Protein AF-A0A8I1GC10-F1 (afdb_monomer)

Foldseek 3Di:
DPQDDADPDADPADDDDPVLVVVLVVLLVVDDPVGSVVSLVVQQCSSCVVVLNAGGLRSLVNSCVVSVHDSVVSVCVLRVDPSHHNDQFANWEKEWAPDDLQVVVPSVLVVVLCCVVANDAPDGRPVSHGHYHYDHDPPLSLQHGWIDIVHAIEGVDDSVLVNVVVVCSVVVHDDDGAYPVPEDHNADPVYHPPPPDDPPVPPPPVCVVVVVVVVVVVVVVVVVPVPDDDDDPDPPPPPVVVVLVVQAPDAADDDDFDPLCQQPPQDPVNQVSCVSNRNRALVVLLPQDPVNLVVCCVVPVVCPPPSVSSNVSSVVVVQVPDPDDDDDDPPDDDDDDDDDD

Secondary structure (DSSP, 8-state):
-------SS--S-----HHHHHHHHHHHHTSPTT-GGGGHHHHHHHHHHHTTT---HHHHHHHHHHTT--HHHHHHHHHH-TTS-SS---SEEEEEE-SHHHHHTTHHHHHHHHHHHT-STTPBPTTSSEEEEEES--S-GGG-S-EEETTEEEES--HHHHHHHHHHHHTT-----EETT---TTSPTTS-SS--S---S-S---HHHHHHHHHHHHHHHHHHHSS---PPP---TTSHHHHHHTT--SPPPSSPPP-GGGSTT--HHHHHHHHHTT--SHHHHTT--HHHHHHHHHH-GGGTTTHHHHHHHHHHHHHHSSSS-PPPPTT----------

InterPro domains:
  IPR002023 NADH-quinone oxidoreductase subunit E-like [TIGR01958] (24-169)
  IPR036249 Thioredoxin-like superfamily [SSF52833] (16-187)
  IPR041921 NADH-quinone oxidoreductase subunit E, N-terminal [G3DSA:1.10.10.1590] (14-88)
  IPR042128 NuoE domain [cd03064] (91-169)

Sequence (341 aa):
MSVRRLDPNQPSDFEFTPENLAWAKEQIKKYPEGRHQAAVLPLLWRAQEQNDRWLPEPAIRYVGDLLGMPYIRVYEVATFYSMFNLSPVGRYHVQVCGTTPCMLRGAEDIKKVCKREIGDEREVTPEGVFSWVEVECLGACVNAPMVQINDDYYEDLTPENFEAVLSGLRRGREVKPGSQIGRQFSAPEGGPTTLLFEDDGKQEPQTERAAEEAQTLAEVQGAVEAASPVQPPEAKSGDVEKVAEESARFERPEGEPDDLTKLVDLDPDAQHALNAIGITRYGQVGRLTAEDVEWIETRYPRFKGKTAEWLAAAKALNETNTPGGVAPDAAGRETEPKDKD

Structure (mmCIF, N/CA/C/O backbone):
data_AF-A0A8I1GC10-F1
#
_entry.id   AF-A0A8I1GC10-F1
#
loop_
_atom_site.group_PDB
_atom_site.id
_atom_site.type_symbol
_atom_site.label_atom_id
_atom_site.label_alt_id
_atom_site.label_comp_id
_atom_site.label_asym_id
_atom_site.label_entity_id
_atom_site.label_seq_id
_atom_site.pdbx_PDB_ins_code
_atom_site.Cartn_x
_atom_site.Cartn_y
_atom_site.Cartn_z
_atom_site.occupancy
_atom_site.B_iso_or_equiv
_atom_site.auth_seq_id
_atom_site.auth_comp_id
_atom_site.auth_asym_id
_atom_site.auth_atom_id
_atom_site.pdbx_PDB_model_num
ATOM 1 N N . MET A 1 1 ? 7.350 17.085 6.418 1.00 49.56 1 MET A N 1
ATOM 2 C CA . MET A 1 1 ? 6.233 16.124 6.334 1.00 49.56 1 MET A CA 1
ATOM 3 C C . MET A 1 1 ? 5.049 16.832 5.709 1.00 49.56 1 MET A C 1
ATOM 5 O O . MET A 1 1 ? 4.643 17.865 6.231 1.00 49.56 1 MET A O 1
ATOM 9 N N . SER A 1 2 ? 4.572 16.362 4.557 1.00 57.59 2 SER A N 1
ATOM 10 C CA . SER A 1 2 ? 3.345 16.889 3.954 1.00 57.59 2 SER A CA 1
ATOM 11 C C . SER A 1 2 ? 2.171 16.626 4.898 1.00 57.59 2 SER A C 1
ATOM 13 O O . SER A 1 2 ? 2.103 15.584 5.547 1.00 57.59 2 SER A O 1
ATOM 15 N N . VAL A 1 3 ? 1.275 17.603 5.030 1.00 75.44 3 VAL A N 1
ATOM 16 C CA . VAL A 1 3 ? 0.089 17.477 5.882 1.00 75.44 3 VAL A CA 1
ATOM 17 C C . VAL A 1 3 ? -0.834 16.439 5.242 1.00 75.44 3 VAL A C 1
ATOM 19 O O . VAL A 1 3 ? -1.448 16.727 4.217 1.00 75.44 3 VAL A O 1
ATOM 22 N N . ARG A 1 4 ? -0.909 15.233 5.816 1.00 87.75 4 ARG A N 1
ATOM 23 C CA . ARG A 1 4 ? -1.839 14.184 5.372 1.00 87.75 4 ARG A CA 1
ATOM 24 C C . ARG A 1 4 ? -3.237 14.528 5.876 1.00 87.75 4 ARG A C 1
ATOM 26 O O . ARG A 1 4 ? -3.413 14.809 7.059 1.00 87.75 4 ARG A O 1
ATOM 33 N N . ARG A 1 5 ? -4.211 14.568 4.970 1.00 90.62 5 ARG A N 1
ATOM 34 C CA . ARG A 1 5 ? -5.603 14.933 5.258 1.00 90.62 5 ARG A CA 1
ATOM 35 C C . ARG A 1 5 ? -6.518 13.812 4.795 1.00 90.62 5 ARG A C 1
ATOM 37 O O . ARG A 1 5 ? -6.165 13.094 3.867 1.00 90.62 5 ARG A O 1
ATOM 44 N N . LEU A 1 6 ? -7.661 13.697 5.459 1.00 94.19 6 LEU A N 1
ATOM 45 C CA . LEU A 1 6 ? -8.755 12.850 5.003 1.00 94.19 6 LEU A CA 1
ATOM 46 C C . LEU A 1 6 ? -9.339 13.410 3.709 1.00 94.19 6 LEU A C 1
ATOM 48 O O . LEU A 1 6 ? -9.380 14.633 3.528 1.00 94.19 6 LEU A O 1
ATOM 52 N N . ASP A 1 7 ? -9.811 12.515 2.850 1.00 94.88 7 ASP A N 1
ATOM 53 C CA . ASP A 1 7 ? -10.551 12.894 1.656 1.00 94.88 7 ASP A CA 1
ATOM 54 C C . ASP A 1 7 ? -11.776 13.748 2.018 1.00 94.88 7 ASP A C 1
ATOM 56 O O . ASP A 1 7 ? -12.463 13.445 2.999 1.00 94.88 7 ASP A O 1
ATOM 60 N N . PRO A 1 8 ? -12.092 14.815 1.271 1.00 94.94 8 PRO A N 1
ATOM 61 C CA . PRO A 1 8 ? -13.334 15.548 1.489 1.00 94.94 8 PRO A CA 1
ATOM 62 C C . PRO A 1 8 ? -14.585 14.709 1.176 1.00 94.94 8 PRO A C 1
ATOM 64 O O . PRO A 1 8 ? -15.643 14.984 1.742 1.00 94.94 8 PRO A O 1
ATOM 67 N N . ASN A 1 9 ? -14.483 13.700 0.304 1.00 95.44 9 ASN A N 1
ATOM 68 C CA . ASN A 1 9 ? -15.596 12.849 -0.103 1.00 95.44 9 ASN A CA 1
ATOM 69 C C . ASN A 1 9 ? -15.574 11.548 0.708 1.00 95.44 9 ASN A C 1
ATOM 71 O O . ASN A 1 9 ? -14.963 10.554 0.322 1.00 95.44 9 ASN A O 1
ATOM 75 N N . GLN A 1 10 ? -16.236 11.570 1.861 1.00 96.69 10 GLN A N 1
ATOM 76 C CA . GLN A 1 10 ? -16.342 10.415 2.751 1.00 96.69 10 GLN A CA 1
ATOM 77 C C . GLN A 1 10 ? -17.627 9.617 2.474 1.00 96.69 10 GLN A C 1
ATOM 79 O O . GLN A 1 10 ? -18.651 10.222 2.137 1.00 96.69 10 GLN A O 1
ATOM 84 N N . PRO A 1 11 ? -17.614 8.280 2.637 1.00 96.00 11 PRO A N 1
ATOM 85 C CA . PRO A 1 11 ? -18.847 7.501 2.710 1.00 96.00 11 PRO A CA 1
ATOM 86 C C . PRO A 1 11 ? -19.681 7.917 3.934 1.00 96.00 11 PRO A C 1
ATOM 88 O O . PRO A 1 11 ? -19.172 8.540 4.866 1.00 96.00 11 PRO A O 1
ATOM 91 N N . SER A 1 12 ? -20.974 7.581 3.937 1.00 95.69 12 SER A N 1
ATOM 92 C CA . SER A 1 12 ? -21.879 7.885 5.056 1.00 95.69 12 SER A CA 1
ATOM 93 C C . SER A 1 12 ? -21.537 7.119 6.330 1.00 95.69 12 SER A C 1
ATOM 95 O O . SER A 1 12 ? -21.695 7.641 7.433 1.00 95.69 12 SER A O 1
ATOM 97 N N . ASP A 1 13 ? -21.112 5.873 6.169 1.00 96.31 13 ASP A N 1
ATOM 98 C CA . ASP A 1 13 ? -20.948 4.889 7.224 1.00 96.31 13 ASP A CA 1
ATOM 99 C C . ASP A 1 13 ? -19.889 3.852 6.840 1.00 96.31 13 ASP A C 1
ATOM 101 O O . ASP A 1 13 ? -19.411 3.782 5.706 1.00 96.31 13 ASP A O 1
ATOM 105 N N . PHE A 1 14 ? -19.481 3.074 7.837 1.00 97.81 14 PHE A N 1
ATOM 106 C CA . PHE A 1 14 ? -18.621 1.917 7.670 1.00 97.81 14 PHE A CA 1
ATOM 107 C C . PHE A 1 14 ? -18.923 0.929 8.789 1.00 97.81 14 PHE A C 1
ATOM 109 O O . PHE A 1 14 ? -18.959 1.307 9.960 1.00 97.81 14 PHE A O 1
ATOM 116 N N . GLU A 1 15 ? -19.048 -0.342 8.430 1.00 97.56 15 GLU A N 1
ATOM 117 C CA . GLU A 1 15 ? -19.066 -1.451 9.374 1.00 97.56 15 GLU A CA 1
ATOM 118 C C . GLU A 1 15 ? -18.221 -2.597 8.824 1.00 97.56 15 GLU A C 1
ATOM 120 O O . GLU A 1 15 ? -18.161 -2.818 7.611 1.00 97.56 15 GLU A O 1
ATOM 125 N N . PHE A 1 16 ? -17.568 -3.356 9.705 1.00 98.50 16 PHE A N 1
ATOM 126 C CA . PHE A 1 16 ? -16.927 -4.592 9.271 1.00 98.50 16 PHE A CA 1
ATOM 127 C C . PHE A 1 16 ? -17.966 -5.594 8.766 1.00 98.50 16 PHE A C 1
ATOM 129 O O . PHE A 1 16 ? -19.029 -5.759 9.367 1.00 98.50 16 PHE A O 1
ATOM 136 N N . THR A 1 17 ? -17.614 -6.339 7.717 1.00 98.38 17 THR A N 1
ATOM 137 C CA . THR A 1 17 ? -18.359 -7.549 7.356 1.00 98.38 17 THR A CA 1
ATOM 138 C C . THR A 1 17 ? -18.373 -8.527 8.541 1.00 98.38 17 THR A C 1
ATOM 140 O O . THR A 1 17 ? -17.469 -8.486 9.384 1.00 98.38 17 THR A O 1
ATOM 143 N N . PRO A 1 18 ? -19.353 -9.446 8.631 1.00 98.31 18 PRO A N 1
ATOM 144 C CA . PRO A 1 18 ? -19.414 -10.409 9.732 1.00 98.31 18 PRO A CA 1
ATOM 145 C C . PRO A 1 18 ? -18.115 -11.212 9.915 1.00 98.31 18 PRO A C 1
ATOM 147 O O . PRO A 1 18 ? -17.679 -11.435 11.045 1.00 98.31 18 PRO A O 1
ATOM 150 N N . GLU A 1 19 ? -17.468 -11.580 8.807 1.00 98.25 19 GLU A N 1
ATOM 151 C CA . GLU A 1 19 ? -16.169 -12.255 8.792 1.00 98.25 19 GLU A CA 1
ATOM 152 C C . GLU A 1 19 ? -15.055 -11.370 9.370 1.00 98.25 19 GLU A C 1
ATOM 154 O O . GLU A 1 19 ? -14.350 -11.781 10.294 1.00 98.25 19 GLU A O 1
ATOM 159 N N . ASN A 1 20 ? -14.939 -10.123 8.901 1.00 98.25 20 ASN A N 1
ATOM 160 C CA . ASN A 1 20 ? -13.919 -9.195 9.388 1.00 98.25 20 ASN A CA 1
ATOM 161 C C . ASN A 1 20 ? -14.140 -8.799 10.849 1.00 98.25 20 ASN A C 1
ATOM 163 O O . ASN A 1 20 ? -13.173 -8.613 11.587 1.00 98.25 20 ASN A O 1
ATOM 167 N N . LEU A 1 21 ? -15.392 -8.726 11.305 1.00 98.31 21 LEU A N 1
ATOM 168 C CA . LEU A 1 21 ? -15.717 -8.479 12.705 1.00 98.31 21 LEU A CA 1
ATOM 169 C C . LEU A 1 21 ? -15.319 -9.668 13.589 1.00 98.31 21 LEU A C 1
ATOM 171 O O . LEU A 1 21 ? -14.780 -9.468 14.681 1.00 98.31 21 LEU A O 1
ATOM 175 N N . ALA A 1 22 ? -15.568 -10.900 13.137 1.00 98.31 22 ALA A N 1
ATOM 176 C CA . ALA A 1 22 ? -15.111 -12.098 13.835 1.00 98.31 22 ALA A CA 1
ATOM 177 C C . ALA A 1 22 ? -13.577 -12.132 13.910 1.00 98.31 22 ALA A C 1
ATOM 179 O O . ALA A 1 22 ? -13.016 -12.283 14.998 1.00 98.31 22 ALA A O 1
ATOM 180 N N . TRP A 1 23 ? -12.897 -11.873 12.790 1.00 98.38 23 TRP A N 1
ATOM 181 C CA . TRP A 1 23 ? -11.441 -11.757 12.740 1.00 98.38 23 TRP A CA 1
ATOM 182 C C . TRP A 1 23 ? -10.910 -10.663 13.677 1.00 98.38 23 TRP A C 1
ATOM 184 O O . TRP A 1 23 ? -9.946 -10.897 14.408 1.00 98.38 23 TRP A O 1
ATOM 194 N N . ALA A 1 24 ? -11.549 -9.489 13.711 1.00 97.94 24 ALA A N 1
ATOM 195 C CA . ALA A 1 24 ? -11.152 -8.374 14.568 1.00 97.94 24 ALA A CA 1
ATOM 196 C C . ALA A 1 24 ? -11.255 -8.741 16.055 1.00 97.94 24 ALA A C 1
ATOM 198 O O . ALA A 1 24 ? -10.341 -8.445 16.825 1.00 97.94 24 ALA A O 1
ATOM 199 N N . LYS A 1 25 ? -12.320 -9.449 16.457 1.00 97.44 25 LYS A N 1
ATOM 200 C CA . LYS A 1 25 ? -12.469 -9.968 17.827 1.00 97.44 25 LYS A CA 1
ATOM 201 C C . LYS A 1 25 ? -11.346 -10.939 18.190 1.00 97.44 25 LYS A C 1
ATOM 203 O O . LYS A 1 25 ? -10.820 -10.852 19.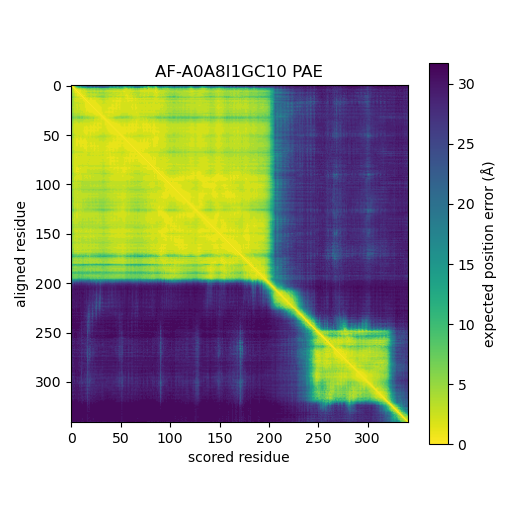297 1.00 97.44 25 LYS A O 1
ATOM 208 N N . GLU A 1 26 ? -10.933 -11.809 17.270 1.00 97.75 26 GLU A N 1
ATOM 209 C CA . GLU A 1 26 ? -9.781 -12.694 17.491 1.00 97.75 26 GLU A CA 1
ATOM 210 C C . GLU A 1 26 ? -8.456 -11.924 17.580 1.00 97.75 26 GLU A C 1
ATOM 212 O O . GLU A 1 26 ? -7.625 -12.233 18.432 1.00 97.75 26 GLU A O 1
ATOM 217 N N . GLN A 1 27 ? -8.254 -10.873 16.775 1.00 97.56 27 GLN A N 1
ATOM 218 C CA . GLN A 1 27 ? -7.055 -10.036 16.905 1.00 97.56 27 GLN A CA 1
ATOM 219 C C . GLN A 1 27 ? -6.997 -9.315 18.252 1.00 97.56 27 GLN A C 1
ATOM 221 O O . GLN A 1 27 ? -5.928 -9.232 18.849 1.00 97.56 27 GLN A O 1
ATOM 226 N N . ILE A 1 28 ? -8.134 -8.832 18.757 1.00 97.06 28 ILE A N 1
ATOM 227 C CA . ILE A 1 28 ? -8.210 -8.163 20.060 1.00 97.06 28 ILE A CA 1
ATOM 228 C C . ILE A 1 28 ? -7.777 -9.104 21.194 1.00 97.06 28 ILE A C 1
ATOM 230 O O . ILE A 1 28 ? -7.050 -8.676 22.090 1.00 97.06 28 ILE A O 1
ATOM 234 N N . LYS A 1 29 ? -8.151 -10.389 21.131 1.00 97.00 29 LYS A N 1
ATOM 235 C CA . LYS A 1 29 ? -7.787 -11.399 22.143 1.00 97.00 29 LYS A CA 1
ATOM 236 C C . LYS A 1 29 ? -6.285 -11.674 22.244 1.00 97.00 29 LYS A C 1
ATOM 238 O O . LYS A 1 29 ? -5.842 -12.186 23.266 1.00 97.00 29 LYS A O 1
ATOM 243 N N . LYS A 1 30 ? -5.493 -11.330 21.221 1.00 96.94 30 LYS A N 1
ATOM 244 C CA . LYS A 1 30 ? -4.025 -11.465 21.267 1.00 96.94 30 LYS A CA 1
ATOM 245 C C . LYS A 1 30 ? -3.375 -10.520 22.278 1.00 96.94 30 LYS A C 1
ATOM 247 O O . LYS A 1 30 ? -2.216 -10.715 22.636 1.00 96.94 30 LYS A O 1
ATOM 252 N N . TYR A 1 31 ? -4.095 -9.489 22.714 1.00 96.56 31 TYR A N 1
ATOM 253 C CA . TYR A 1 31 ? -3.593 -8.500 23.654 1.00 96.56 31 TYR A CA 1
ATOM 254 C C . TYR A 1 31 ? -4.145 -8.759 25.061 1.00 96.56 31 TYR A C 1
ATOM 256 O O . TYR A 1 31 ? -5.306 -9.146 25.198 1.00 96.56 31 TYR A O 1
ATOM 264 N N . PRO A 1 32 ? -3.348 -8.512 26.118 1.00 96.00 32 PRO A N 1
ATOM 265 C CA . PRO A 1 32 ? -3.809 -8.664 27.493 1.00 96.00 32 PRO A CA 1
ATOM 266 C C . PRO A 1 32 ? -5.055 -7.829 27.800 1.00 96.00 32 PRO A C 1
ATOM 268 O O . PRO A 1 32 ? -5.311 -6.791 27.178 1.00 96.00 32 PRO A O 1
ATOM 271 N N . GLU A 1 33 ? -5.791 -8.239 28.829 1.00 93.38 33 GLU A N 1
ATOM 272 C CA . GLU A 1 33 ? -6.935 -7.483 29.330 1.00 93.38 33 GLU A CA 1
ATOM 273 C C . GLU A 1 33 ? -6.543 -6.025 29.647 1.00 93.38 33 GLU A C 1
ATOM 275 O O . GLU A 1 33 ? -5.459 -5.733 30.156 1.00 93.38 33 GLU A O 1
ATOM 280 N N . GLY A 1 34 ? -7.400 -5.077 29.258 1.00 93.88 34 GLY A N 1
ATOM 281 C CA . GLY A 1 34 ? -7.120 -3.640 29.369 1.00 93.88 34 GLY A CA 1
ATOM 282 C C . GLY A 1 34 ? -6.091 -3.082 28.368 1.00 93.88 34 GLY A C 1
ATOM 283 O O . GLY A 1 34 ? -5.861 -1.875 28.356 1.00 93.88 34 GLY A O 1
ATOM 284 N N . ARG A 1 35 ? -5.490 -3.911 27.499 1.00 96.19 35 ARG A N 1
ATOM 285 C CA . ARG A 1 35 ? -4.527 -3.499 26.452 1.00 96.19 35 ARG A CA 1
ATOM 286 C C . ARG A 1 35 ? -5.034 -3.716 25.021 1.00 96.19 35 ARG A C 1
ATOM 288 O O . ARG A 1 35 ? -4.260 -3.585 24.078 1.00 96.19 35 ARG A O 1
ATOM 295 N N . HIS A 1 36 ? -6.331 -3.966 24.847 1.00 94.56 36 HIS A N 1
ATOM 296 C CA . HIS A 1 36 ? -6.974 -4.189 23.543 1.00 94.56 36 HIS A CA 1
ATOM 297 C C . HIS A 1 36 ? -6.751 -3.052 22.531 1.00 94.56 36 HIS A C 1
ATOM 299 O O . HIS A 1 36 ? -6.723 -3.306 21.333 1.00 94.56 36 HIS A O 1
ATOM 305 N N . GLN A 1 37 ? -6.507 -1.818 22.989 1.00 95.25 37 GLN A N 1
ATOM 306 C CA . GLN A 1 37 ? -6.167 -0.669 22.135 1.00 95.25 37 GLN A CA 1
ATOM 307 C C . GLN A 1 37 ? -4.940 -0.913 21.236 1.00 95.25 37 GLN A C 1
ATOM 309 O O . GLN A 1 37 ? -4.815 -0.299 20.181 1.00 95.25 37 GLN A O 1
ATOM 314 N N . ALA A 1 38 ? -4.043 -1.833 21.610 1.00 96.44 38 ALA A N 1
ATOM 315 C CA . ALA A 1 38 ? -2.902 -2.222 20.781 1.00 96.44 38 ALA A CA 1
ATOM 316 C C . ALA A 1 38 ? -3.311 -2.906 19.459 1.00 96.44 38 ALA A C 1
ATOM 318 O O . ALA A 1 38 ? -2.525 -2.921 18.513 1.00 96.44 38 ALA A O 1
ATOM 319 N N . ALA A 1 39 ? -4.553 -3.393 19.356 1.00 97.62 39 ALA A N 1
ATOM 320 C CA . ALA A 1 39 ? -5.124 -3.942 18.130 1.00 97.62 39 ALA A CA 1
ATOM 321 C C . ALA A 1 39 ? -5.474 -2.871 17.078 1.00 97.62 39 ALA A C 1
ATOM 323 O O . ALA A 1 39 ? -5.906 -3.215 15.981 1.00 97.62 39 ALA A O 1
ATOM 324 N N . VAL A 1 40 ? -5.297 -1.576 17.368 1.00 98.19 40 VAL A N 1
ATOM 325 C CA . VAL A 1 40 ? -5.711 -0.493 16.462 1.00 98.19 40 VAL A CA 1
ATOM 326 C C . VAL A 1 40 ? -5.037 -0.561 15.087 1.00 98.19 40 VAL A C 1
ATOM 328 O O . VAL A 1 40 ? -5.720 -0.415 14.081 1.00 98.19 40 VAL A O 1
ATOM 331 N N . LEU A 1 41 ? -3.733 -0.853 15.010 1.00 98.00 41 LEU A N 1
ATOM 332 C CA . LEU A 1 41 ? -3.016 -0.972 13.731 1.00 98.00 41 LEU A CA 1
ATOM 333 C C . LEU A 1 41 ? -3.601 -2.074 12.823 1.00 98.00 41 LEU A C 1
ATOM 335 O O . LEU A 1 41 ? -3.998 -1.750 11.703 1.00 98.00 41 LEU A O 1
ATOM 339 N N . PRO A 1 42 ? -3.689 -3.350 13.259 1.00 97.81 42 PRO A N 1
ATOM 340 C CA . PRO A 1 42 ? -4.226 -4.410 12.407 1.00 97.81 42 PRO A CA 1
ATOM 341 C C . PRO A 1 42 ? -5.711 -4.216 12.072 1.00 97.81 42 PRO A C 1
ATOM 343 O O . PRO A 1 42 ? -6.132 -4.584 10.978 1.00 97.81 42 PRO A O 1
ATOM 346 N N . LEU A 1 43 ? -6.506 -3.616 12.964 1.00 98.31 43 LEU A N 1
ATOM 347 C CA . LEU A 1 43 ? -7.915 -3.327 12.682 1.00 98.31 43 LEU A CA 1
ATOM 348 C C . LEU A 1 43 ? -8.077 -2.220 11.637 1.00 98.31 43 LEU A C 1
ATOM 350 O O . LEU A 1 43 ? -8.864 -2.389 10.711 1.00 98.31 43 LEU A O 1
ATOM 354 N N . LEU A 1 44 ? -7.313 -1.126 11.728 1.00 98.50 44 LEU A N 1
ATOM 355 C CA . LEU A 1 44 ? -7.319 -0.090 10.690 1.00 98.50 44 LEU A CA 1
ATOM 356 C C . LEU A 1 44 ? -6.822 -0.641 9.349 1.00 98.50 44 LEU A C 1
ATOM 358 O O . LEU A 1 44 ? -7.384 -0.305 8.311 1.00 98.50 44 LEU A O 1
ATOM 362 N N . TRP A 1 45 ? -5.823 -1.528 9.362 1.00 97.69 45 TRP A N 1
ATOM 363 C CA . TRP A 1 45 ? -5.344 -2.186 8.144 1.00 97.69 45 TRP A CA 1
ATOM 364 C C . TRP A 1 45 ? -6.437 -3.043 7.504 1.00 97.69 45 TRP A C 1
ATOM 366 O O . TRP A 1 45 ? -6.689 -2.934 6.308 1.00 97.69 45 TRP A O 1
ATOM 376 N N . ARG A 1 46 ? -7.151 -3.839 8.307 1.00 98.19 46 ARG A N 1
ATOM 377 C CA . ARG A 1 46 ? -8.278 -4.643 7.822 1.00 98.19 46 ARG A CA 1
ATOM 378 C C . ARG A 1 46 ? -9.430 -3.780 7.311 1.00 98.19 46 ARG A C 1
ATOM 380 O O . ARG A 1 46 ? -10.056 -4.134 6.319 1.00 98.19 46 ARG A O 1
ATOM 387 N N . ALA A 1 47 ? -9.710 -2.654 7.968 1.00 98.31 47 ALA A N 1
ATOM 388 C CA . ALA A 1 47 ? -10.740 -1.716 7.525 1.00 98.31 47 ALA A CA 1
ATOM 389 C C . ALA A 1 47 ? -10.388 -1.092 6.174 1.00 98.31 47 ALA A C 1
ATOM 391 O O . ALA A 1 47 ? -11.238 -1.024 5.291 1.00 98.31 47 ALA A O 1
ATOM 392 N N . GLN A 1 48 ? -9.119 -0.724 5.995 1.00 98.12 48 GLN A N 1
ATOM 393 C CA . GLN A 1 48 ? -8.588 -0.273 4.718 1.00 98.12 48 GLN A CA 1
ATOM 394 C C . GLN A 1 48 ? -8.705 -1.350 3.635 1.00 98.12 48 GLN A C 1
ATOM 396 O O . GLN A 1 48 ? -9.121 -1.055 2.522 1.00 98.12 48 GLN A O 1
ATOM 401 N N . GLU A 1 49 ? -8.348 -2.597 3.941 1.00 96.81 49 GLU A N 1
ATOM 402 C CA . GLU A 1 49 ? -8.448 -3.713 2.996 1.00 96.81 49 GLU A CA 1
ATOM 403 C C . GLU A 1 49 ? -9.896 -3.965 2.553 1.00 96.81 49 GLU A C 1
ATOM 405 O O . GLU A 1 49 ? -10.146 -4.121 1.362 1.00 96.81 49 GLU A O 1
ATOM 410 N N . GLN A 1 50 ? -10.846 -3.937 3.495 1.00 97.62 50 GLN A N 1
ATOM 411 C CA . GLN A 1 50 ? -12.273 -4.094 3.205 1.00 97.62 50 GLN A CA 1
ATOM 412 C C . GLN A 1 50 ? -12.824 -2.954 2.340 1.00 97.62 50 GLN A C 1
ATOM 414 O O . GLN A 1 50 ? -13.730 -3.171 1.541 1.00 97.62 50 GLN A O 1
ATOM 419 N N . ASN A 1 51 ? -12.313 -1.741 2.526 1.00 96.50 51 ASN A N 1
ATOM 420 C CA . ASN A 1 51 ? -12.811 -0.542 1.871 1.00 96.50 51 ASN A CA 1
ATOM 421 C C . ASN A 1 51 ? -11.923 -0.155 0.682 1.00 96.50 51 ASN A C 1
ATOM 423 O O . ASN A 1 51 ? -11.425 0.965 0.604 1.00 96.50 51 ASN A O 1
ATOM 427 N N . ASP A 1 52 ? -11.676 -1.110 -0.215 1.00 94.56 52 ASP A N 1
ATOM 428 C CA . ASP A 1 52 ? -10.952 -0.899 -1.475 1.00 94.56 52 ASP A CA 1
ATOM 429 C C . ASP A 1 52 ? -9.594 -0.193 -1.299 1.00 94.56 52 ASP A C 1
ATOM 431 O O . ASP A 1 52 ? -9.229 0.722 -2.036 1.00 94.56 52 ASP A O 1
ATOM 435 N N . ARG A 1 53 ? -8.828 -0.633 -0.293 1.00 94.69 53 ARG A N 1
ATOM 436 C CA . ARG A 1 53 ? -7.458 -0.179 0.006 1.00 94.69 53 ARG A CA 1
ATOM 437 C C . ARG A 1 53 ? -7.337 1.286 0.441 1.00 94.69 53 ARG A C 1
ATOM 439 O O . ARG A 1 53 ? -6.216 1.804 0.476 1.00 94.69 53 ARG A O 1
ATOM 446 N N . TRP A 1 54 ? -8.420 1.928 0.885 1.00 96.50 54 TRP A N 1
ATOM 447 C CA . TRP A 1 54 ? -8.349 3.217 1.585 1.00 96.50 54 TRP A CA 1
ATOM 448 C C . TRP A 1 54 ? -9.163 3.256 2.880 1.00 96.50 54 TRP A C 1
ATOM 450 O O . TRP A 1 54 ? -10.079 2.468 3.090 1.00 96.50 54 TRP A O 1
ATOM 460 N N . LEU A 1 55 ? -8.790 4.165 3.777 1.00 97.94 55 LEU A N 1
ATOM 461 C CA . LEU A 1 55 ? -9.274 4.252 5.146 1.00 97.94 55 LEU A CA 1
ATOM 462 C C . LEU A 1 55 ? -10.124 5.523 5.346 1.00 97.94 55 LEU A C 1
ATOM 464 O O . LEU A 1 55 ? -9.571 6.604 5.583 1.00 97.94 55 LEU A O 1
ATOM 468 N N . PRO A 1 56 ? -11.460 5.410 5.268 1.00 97.81 56 PRO A N 1
ATOM 469 C CA . PRO A 1 56 ? -12.363 6.540 5.400 1.00 97.81 56 PRO A CA 1
ATOM 470 C C . PRO A 1 56 ? -12.570 6.915 6.875 1.00 97.81 56 PRO A C 1
ATOM 472 O O . PRO A 1 56 ? -12.360 6.120 7.794 1.00 97.81 56 PRO A O 1
ATOM 475 N N . GLU A 1 57 ? -13.024 8.138 7.116 1.00 97.88 57 GLU A N 1
ATOM 476 C CA . GLU A 1 57 ? -13.271 8.683 8.452 1.00 97.88 57 GLU A CA 1
ATOM 477 C C . GLU A 1 57 ? -14.280 7.861 9.278 1.00 97.88 57 GLU A C 1
ATOM 479 O O . GLU A 1 57 ? -13.964 7.568 10.440 1.00 97.88 57 GLU A O 1
ATOM 484 N N . PRO A 1 58 ? -15.409 7.384 8.713 1.00 98.31 58 PRO A N 1
ATOM 485 C CA . PRO A 1 58 ? -16.302 6.474 9.423 1.00 98.31 58 PRO A CA 1
ATOM 486 C C . PRO A 1 58 ? -15.619 5.177 9.873 1.00 98.31 58 PRO A C 1
ATOM 488 O O . PRO A 1 58 ? -15.871 4.720 10.985 1.00 98.31 58 PRO A O 1
ATOM 491 N N . ALA A 1 59 ? -14.700 4.614 9.077 1.00 98.44 59 ALA A N 1
ATOM 492 C CA . ALA A 1 59 ? -13.970 3.401 9.454 1.00 98.44 59 ALA A CA 1
ATOM 493 C C . ALA A 1 59 ? -13.016 3.636 10.631 1.00 98.44 59 ALA A C 1
ATOM 495 O O . ALA A 1 59 ? -12.923 2.813 11.543 1.00 98.44 59 ALA A O 1
ATOM 496 N N . ILE A 1 60 ? -12.342 4.790 10.649 1.00 98.31 60 ILE A N 1
ATOM 497 C CA . ILE A 1 60 ? -11.479 5.206 11.762 1.00 98.31 60 ILE A CA 1
ATOM 498 C C . ILE A 1 60 ? -12.297 5.296 13.056 1.00 98.31 60 ILE A C 1
ATOM 500 O O . ILE A 1 60 ? -11.878 4.788 14.099 1.00 98.31 60 ILE A O 1
ATOM 504 N N . ARG A 1 61 ? -13.480 5.915 12.996 1.00 98.38 61 ARG A N 1
ATOM 505 C CA . ARG A 1 61 ? -14.368 6.042 14.159 1.00 98.38 61 ARG A CA 1
ATOM 506 C C . ARG A 1 61 ? -14.936 4.706 14.604 1.00 98.38 61 ARG A C 1
ATOM 508 O O . ARG A 1 61 ? -14.885 4.422 15.795 1.00 98.38 61 ARG A O 1
ATOM 515 N N . TYR A 1 62 ? -15.360 3.870 13.661 1.00 98.44 62 TYR A N 1
ATOM 516 C CA . TYR A 1 62 ? -15.843 2.519 13.932 1.00 98.44 62 TYR A CA 1
ATOM 517 C C . TYR A 1 62 ? -14.809 1.689 14.706 1.00 98.44 62 TYR A C 1
ATOM 519 O O . TYR A 1 62 ? -15.131 1.071 15.719 1.00 98.44 62 TYR A O 1
ATOM 527 N N . VAL A 1 63 ? -13.538 1.713 14.284 1.00 98.38 63 VAL A N 1
ATOM 528 C CA . VAL A 1 63 ? -12.454 1.029 15.012 1.00 98.38 63 VAL A CA 1
ATOM 529 C C . VAL A 1 63 ? -12.235 1.646 16.397 1.00 98.38 63 VAL A C 1
ATOM 531 O O . VAL A 1 63 ? -11.978 0.921 17.358 1.00 98.38 63 VAL A O 1
ATOM 534 N N . GLY A 1 64 ? -12.371 2.969 16.523 1.00 98.06 64 GLY A N 1
ATOM 535 C CA . GLY A 1 64 ? -12.342 3.656 17.813 1.00 98.06 64 GLY A CA 1
ATOM 536 C C . GLY A 1 64 ? -13.434 3.180 18.768 1.00 98.06 64 GLY A C 1
ATOM 537 O O . GLY A 1 64 ? -13.126 2.837 19.908 1.00 98.06 64 GLY A O 1
ATOM 538 N N . ASP A 1 65 ? -14.676 3.087 18.294 1.00 98.06 65 ASP A N 1
ATOM 539 C CA . ASP A 1 65 ? -15.810 2.582 19.072 1.00 98.06 65 ASP A CA 1
ATOM 540 C C . ASP A 1 65 ? -15.602 1.115 19.472 1.00 98.06 65 ASP A C 1
ATOM 542 O O . ASP A 1 65 ? -15.762 0.762 20.642 1.00 98.06 65 ASP A O 1
ATOM 546 N N . LEU A 1 66 ? -15.155 0.273 18.532 1.00 97.06 66 LEU A N 1
ATOM 547 C CA . LEU A 1 66 ? -14.890 -1.150 18.768 1.00 97.06 66 LEU A CA 1
ATOM 548 C C . LEU A 1 66 ? -13.822 -1.383 19.850 1.00 97.06 66 LEU A C 1
ATOM 550 O O . LEU A 1 66 ? -13.909 -2.347 20.610 1.00 97.06 66 LEU A O 1
ATOM 554 N N . LEU A 1 67 ? -12.818 -0.506 19.925 1.00 97.31 67 LEU A N 1
ATOM 555 C CA . LEU A 1 67 ? -11.720 -0.578 20.892 1.00 97.31 67 LEU A CA 1
ATOM 556 C C . LEU A 1 67 ? -11.921 0.317 22.123 1.00 97.31 67 LEU A C 1
ATOM 558 O O . LEU A 1 67 ? -10.999 0.437 22.928 1.00 97.31 67 LEU A O 1
ATOM 562 N N . GLY A 1 68 ? -13.062 0.999 22.263 1.00 97.00 68 GLY A N 1
ATOM 563 C CA . GLY A 1 68 ? -13.284 1.960 23.349 1.00 97.00 68 GLY A CA 1
ATOM 564 C C . GLY A 1 68 ? -12.218 3.067 23.413 1.00 97.00 68 GLY A C 1
ATOM 565 O O . GLY A 1 68 ? -11.823 3.502 24.498 1.00 97.00 68 GLY A O 1
ATOM 566 N N . MET A 1 69 ? -11.692 3.490 22.262 1.00 97.38 69 MET A N 1
ATOM 567 C CA . MET A 1 69 ? -10.643 4.501 22.139 1.00 97.38 69 MET A CA 1
ATOM 568 C C . MET A 1 69 ? -11.229 5.875 21.798 1.00 97.38 69 MET A C 1
ATOM 570 O O . MET A 1 69 ? -12.093 5.977 20.928 1.00 97.38 69 MET A O 1
ATOM 574 N N . PRO A 1 70 ? -10.705 6.973 22.379 1.00 98.06 70 PRO A N 1
ATOM 575 C CA . PRO A 1 70 ? -11.024 8.311 21.898 1.00 98.06 70 PRO A CA 1
ATOM 576 C C . PRO A 1 70 ? -10.622 8.461 20.428 1.00 98.06 70 PRO A C 1
ATOM 578 O O . PRO A 1 70 ? -9.471 8.186 20.079 1.00 98.06 70 PRO A O 1
ATOM 581 N N . TYR A 1 71 ? -11.526 8.964 19.583 1.00 98.19 71 TYR A N 1
ATOM 582 C CA . TYR A 1 71 ? -11.293 9.048 18.134 1.00 98.19 71 TYR A CA 1
ATOM 583 C C . TYR A 1 71 ? -10.004 9.780 17.767 1.00 98.19 71 TYR A C 1
ATOM 585 O O . TYR A 1 71 ? -9.296 9.350 16.864 1.00 98.19 71 TYR A O 1
ATOM 593 N N . ILE A 1 72 ? -9.635 10.829 18.513 1.00 97.50 72 ILE A N 1
ATOM 594 C CA . ILE A 1 72 ? -8.383 11.567 18.294 1.00 97.50 72 ILE A CA 1
ATOM 595 C C . ILE A 1 72 ? -7.145 10.662 18.303 1.00 97.50 72 ILE A C 1
ATOM 597 O O . ILE A 1 72 ? -6.253 10.860 17.489 1.00 97.50 72 ILE A O 1
ATOM 601 N N . ARG A 1 73 ? -7.110 9.620 19.144 1.00 97.81 73 ARG A N 1
ATOM 602 C CA . ARG A 1 73 ? -5.992 8.665 19.175 1.00 97.81 73 ARG A CA 1
ATOM 603 C C . ARG A 1 73 ? -5.951 7.790 17.931 1.00 97.81 73 ARG A C 1
ATOM 605 O O . ARG A 1 73 ? -4.873 7.463 17.450 1.00 97.81 73 ARG A O 1
ATOM 612 N N . VAL A 1 74 ? -7.111 7.444 17.387 1.00 98.12 74 VAL A N 1
ATOM 613 C CA . VAL A 1 74 ? -7.199 6.656 16.155 1.00 98.12 74 VAL A CA 1
ATOM 614 C C . VAL A 1 74 ? -6.840 7.517 14.940 1.00 98.12 74 VAL A C 1
ATOM 616 O O . VAL A 1 74 ? -6.094 7.062 14.078 1.00 98.12 74 VAL A O 1
ATOM 619 N N . TYR A 1 75 ? -7.258 8.789 14.910 1.00 97.31 75 TYR A N 1
ATOM 620 C CA . TYR A 1 75 ? -6.817 9.749 13.889 1.00 97.31 75 TYR A CA 1
ATOM 621 C C . TYR A 1 75 ? -5.305 9.994 13.937 1.00 97.31 75 TYR A C 1
ATOM 623 O O . TYR A 1 75 ? -4.667 10.050 12.886 1.00 97.31 75 TYR A O 1
ATOM 631 N N . GLU A 1 76 ? -4.714 10.119 15.131 1.00 96.62 76 GLU A N 1
ATOM 632 C CA . GLU A 1 76 ? -3.259 10.236 15.297 1.00 96.62 76 GLU A CA 1
ATOM 633 C C . GLU A 1 76 ? -2.547 9.044 14.648 1.00 96.62 76 GLU A C 1
ATOM 635 O O . GLU A 1 76 ? -1.636 9.242 13.851 1.00 96.62 76 GLU A O 1
ATOM 640 N N . VAL A 1 77 ? -3.007 7.816 14.904 1.00 97.25 77 VAL A N 1
ATOM 641 C CA . VAL A 1 77 ? -2.457 6.600 14.285 1.00 97.25 77 VAL A CA 1
ATOM 642 C C . VAL A 1 77 ? -2.638 6.609 12.762 1.00 97.25 77 VAL A C 1
ATOM 644 O O . VAL A 1 77 ? -1.661 6.432 12.033 1.00 97.25 77 VAL A O 1
ATOM 647 N N . ALA A 1 78 ? -3.857 6.848 12.272 1.00 97.19 78 ALA A N 1
ATOM 648 C CA . ALA A 1 78 ? -4.176 6.822 10.842 1.00 97.19 78 ALA A CA 1
ATOM 649 C C . ALA A 1 78 ? -3.369 7.860 10.042 1.00 97.19 78 ALA A C 1
ATOM 651 O O . ALA A 1 78 ? -2.919 7.597 8.930 1.00 97.19 78 ALA A O 1
ATOM 652 N N . THR A 1 79 ? -3.143 9.042 10.618 1.00 95.62 79 THR A N 1
ATOM 653 C CA . THR A 1 79 ? -2.374 10.107 9.960 1.00 95.62 79 THR A CA 1
ATOM 654 C C . THR A 1 79 ? -0.863 9.933 10.097 1.00 95.62 79 THR A C 1
ATOM 656 O O . THR A 1 79 ? -0.132 10.337 9.191 1.00 95.62 79 THR A O 1
ATOM 659 N N . PHE A 1 80 ? -0.392 9.304 11.177 1.00 96.19 80 PHE A N 1
ATOM 660 C CA . PHE A 1 80 ? 1.028 9.076 11.436 1.00 96.19 80 PHE A CA 1
ATOM 661 C C . PHE A 1 80 ? 1.641 8.008 10.521 1.00 96.19 80 PHE A C 1
ATOM 663 O O . PHE A 1 80 ? 2.695 8.247 9.933 1.00 96.19 80 PHE A O 1
ATOM 670 N N . TYR A 1 81 ? 0.995 6.846 10.371 1.00 96.44 81 TYR A N 1
ATOM 671 C CA . TYR A 1 81 ? 1.539 5.755 9.554 1.00 96.44 81 TYR A CA 1
ATOM 672 C C . TYR A 1 81 ? 1.229 5.963 8.068 1.00 96.44 81 TYR A C 1
ATOM 674 O O . TYR A 1 81 ? 0.068 6.007 7.662 1.00 96.44 81 TYR A O 1
ATOM 682 N N . SER A 1 82 ? 2.273 6.040 7.235 1.00 94.44 82 SER A N 1
ATOM 683 C CA . SER A 1 82 ? 2.165 6.258 5.781 1.00 94.44 82 SER A CA 1
ATOM 684 C C . SER A 1 82 ? 1.363 5.180 5.049 1.00 94.44 82 SER A C 1
ATOM 686 O O . SER A 1 82 ? 0.740 5.484 4.041 1.00 94.44 82 SER A O 1
ATOM 688 N N . MET A 1 83 ? 1.336 3.964 5.596 1.00 95.12 83 MET A N 1
ATOM 689 C CA . MET A 1 83 ? 0.601 2.802 5.089 1.00 95.12 83 MET A CA 1
ATOM 690 C C . MET A 1 83 ? -0.918 3.004 4.988 1.00 95.12 83 MET A C 1
ATOM 692 O O . MET A 1 83 ? -1.576 2.334 4.193 1.00 95.12 83 MET A O 1
ATOM 696 N N . PHE A 1 84 ? -1.488 3.890 5.813 1.00 97.25 84 PHE A N 1
ATOM 697 C CA . PHE A 1 84 ? -2.926 4.140 5.798 1.00 97.25 84 PHE A CA 1
ATOM 698 C C . PHE A 1 84 ? -3.288 5.182 4.748 1.00 97.25 84 PHE A C 1
ATOM 700 O O . PHE A 1 84 ? -2.938 6.350 4.902 1.00 97.25 84 PHE A O 1
ATOM 707 N N . ASN A 1 85 ? -3.992 4.788 3.695 1.00 96.88 85 ASN A N 1
ATOM 708 C CA . ASN A 1 85 ? -4.420 5.667 2.614 1.00 96.88 85 ASN A CA 1
ATOM 709 C C . ASN A 1 85 ? -5.647 6.468 3.052 1.00 96.88 85 ASN A C 1
ATOM 711 O O . ASN A 1 85 ? -6.714 5.910 3.260 1.00 96.88 85 ASN A O 1
ATOM 715 N N . LEU A 1 86 ? -5.505 7.786 3.193 1.00 96.25 86 LEU A N 1
ATOM 716 C CA . LEU A 1 86 ? -6.579 8.669 3.677 1.00 96.25 86 LEU A CA 1
ATOM 717 C C . LEU A 1 86 ? -7.480 9.223 2.559 1.00 96.25 86 LEU A C 1
ATOM 719 O O . LEU A 1 86 ? -8.393 10.001 2.836 1.00 96.25 86 LEU A O 1
ATOM 723 N N . SER A 1 87 ? -7.209 8.811 1.322 1.00 95.38 87 SER A N 1
ATOM 724 C CA . SER A 1 87 ? -7.977 9.094 0.111 1.00 95.38 87 SER A CA 1
ATOM 725 C C . SER A 1 87 ? -8.072 7.828 -0.738 1.00 95.38 87 SER A C 1
ATOM 727 O O . SER A 1 87 ? -7.196 6.964 -0.606 1.00 95.38 87 SER A O 1
ATOM 729 N N . PRO A 1 88 ? -9.094 7.713 -1.606 1.00 95.94 88 PRO A N 1
ATOM 730 C CA . PRO A 1 88 ? -9.233 6.583 -2.514 1.00 95.94 88 PRO A CA 1
ATOM 731 C C . PRO A 1 88 ? -7.968 6.347 -3.346 1.00 95.94 88 PRO A C 1
ATOM 733 O O . PRO A 1 88 ? -7.356 7.286 -3.855 1.00 95.9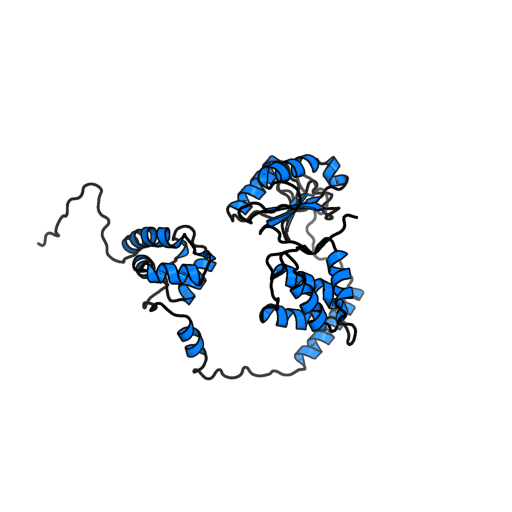4 88 PRO A O 1
ATOM 736 N N . VAL A 1 89 ? -7.591 5.080 -3.495 1.00 97.06 89 VAL A N 1
ATOM 737 C CA . VAL A 1 89 ? -6.481 4.628 -4.344 1.00 97.06 89 VAL A CA 1
ATOM 738 C C . VAL A 1 89 ? -7.016 3.724 -5.454 1.00 97.06 89 VAL A C 1
ATOM 740 O O . VAL A 1 89 ? -8.149 3.255 -5.384 1.00 97.06 89 VAL A O 1
ATOM 743 N N . GLY A 1 90 ? -6.221 3.497 -6.502 1.00 96.44 90 GLY A N 1
ATOM 744 C CA . GLY A 1 90 ? -6.591 2.528 -7.531 1.00 96.44 90 GLY A CA 1
ATOM 745 C C . GLY A 1 90 ? -6.578 1.102 -6.982 1.00 96.44 90 GLY A C 1
ATOM 746 O O . GLY A 1 90 ? -5.938 0.827 -5.966 1.00 96.44 90 GLY A O 1
ATOM 747 N N . ARG A 1 91 ? -7.225 0.176 -7.700 1.00 95.75 91 ARG A N 1
ATOM 748 C CA . ARG A 1 91 ? -7.213 -1.266 -7.383 1.00 95.75 91 ARG A CA 1
ATOM 749 C C . ARG A 1 91 ? -5.796 -1.810 -7.136 1.00 95.75 91 ARG A C 1
ATOM 751 O O . ARG A 1 91 ? -5.602 -2.691 -6.298 1.00 95.75 91 ARG A O 1
ATOM 758 N N . TYR A 1 92 ? -4.820 -1.292 -7.875 1.00 97.38 92 TYR A N 1
ATOM 759 C CA . TYR A 1 92 ? -3.396 -1.532 -7.690 1.00 97.38 92 TYR A CA 1
ATOM 760 C C . TYR A 1 92 ? -2.710 -0.237 -7.259 1.00 97.38 92 TYR A C 1
ATOM 762 O O . TYR A 1 92 ? -2.499 0.674 -8.066 1.00 97.38 92 TYR A O 1
ATOM 770 N N . HIS A 1 93 ? -2.344 -0.166 -5.981 1.00 97.81 93 HIS A N 1
ATOM 771 C CA . HIS A 1 93 ? -1.602 0.956 -5.427 1.00 97.81 93 HIS A CA 1
ATOM 772 C C . HIS A 1 93 ? -0.093 0.702 -5.532 1.00 97.81 93 HIS A C 1
ATOM 774 O O . HIS A 1 93 ? 0.456 -0.142 -4.822 1.00 97.81 93 HIS A O 1
ATOM 780 N N . VAL A 1 94 ? 0.565 1.422 -6.443 1.00 98.38 94 VAL A N 1
ATOM 781 C CA . VAL A 1 94 ? 1.987 1.273 -6.772 1.00 98.38 94 VAL A CA 1
ATOM 782 C C . VAL A 1 94 ? 2.837 2.194 -5.896 1.00 98.38 94 VAL A C 1
ATOM 784 O O . VAL A 1 94 ? 2.801 3.415 -6.018 1.00 98.38 94 VAL A O 1
ATOM 787 N N . GLN A 1 95 ? 3.653 1.608 -5.034 1.00 98.50 95 GLN A N 1
ATOM 788 C CA . GLN A 1 95 ? 4.546 2.305 -4.116 1.00 98.50 95 GLN A CA 1
ATOM 789 C C . GLN A 1 95 ? 5.991 2.145 -4.597 1.00 98.50 95 GLN A C 1
ATOM 791 O O . GLN A 1 95 ? 6.567 1.058 -4.523 1.00 98.50 95 GLN A O 1
ATOM 796 N N . VAL A 1 96 ? 6.579 3.220 -5.122 1.00 98.56 96 VAL A N 1
ATOM 797 C CA . VAL A 1 96 ? 7.927 3.198 -5.712 1.00 98.56 96 VAL A CA 1
ATOM 798 C C . VAL A 1 96 ? 8.961 3.6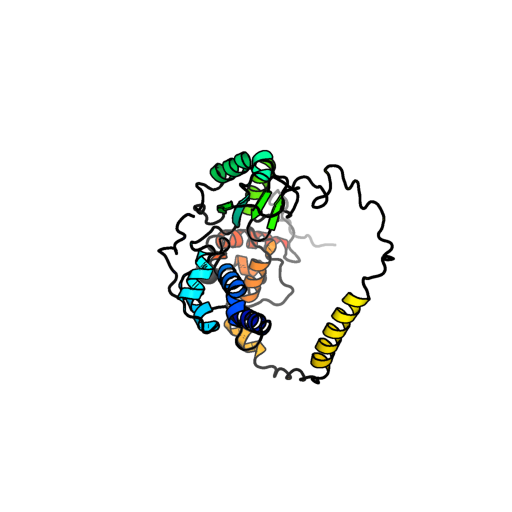12 -4.673 1.00 98.56 96 VAL A C 1
ATOM 800 O O . VAL A 1 96 ? 8.890 4.723 -4.151 1.00 98.56 96 VAL A O 1
ATOM 803 N N . CYS A 1 97 ? 9.952 2.758 -4.398 1.00 98.56 97 CYS A N 1
ATOM 804 C CA . CYS A 1 97 ? 11.040 3.103 -3.483 1.00 98.56 97 CYS A CA 1
ATOM 805 C C . CYS A 1 97 ? 11.943 4.191 -4.093 1.00 98.56 97 CYS A C 1
ATOM 807 O O . CYS A 1 97 ? 12.631 3.960 -5.090 1.00 98.56 97 CYS A O 1
ATOM 809 N N . GLY A 1 98 ? 11.974 5.369 -3.468 1.00 97.38 98 GLY A N 1
ATOM 810 C CA . GLY A 1 98 ? 12.773 6.520 -3.901 1.00 97.38 98 GLY A CA 1
ATOM 811 C C . GLY A 1 98 ? 14.133 6.673 -3.211 1.00 97.38 98 GLY A C 1
ATOM 812 O O . GLY A 1 98 ? 14.907 7.562 -3.560 1.00 97.38 98 GLY A O 1
ATOM 813 N N . THR A 1 99 ? 14.453 5.825 -2.228 1.00 98.19 99 THR A N 1
ATOM 814 C CA . THR A 1 99 ? 15.663 6.000 -1.400 1.00 98.19 99 THR A CA 1
ATOM 815 C C . THR A 1 99 ? 16.966 5.696 -2.135 1.00 98.19 99 THR A C 1
ATOM 817 O O . THR A 1 99 ? 16.986 5.032 -3.171 1.00 98.19 99 THR A O 1
ATOM 820 N N . THR A 1 100 ? 18.088 6.149 -1.562 1.00 98.50 100 THR A N 1
ATOM 821 C CA . THR A 1 100 ? 19.420 6.141 -2.184 1.00 98.50 100 THR A CA 1
ATOM 822 C C . THR A 1 100 ? 19.803 4.838 -2.898 1.00 98.50 100 THR A C 1
ATOM 824 O O . THR A 1 100 ? 20.247 4.936 -4.038 1.00 98.50 100 THR A O 1
ATOM 827 N N . PRO A 1 101 ? 19.638 3.624 -2.330 1.00 98.44 101 PRO A N 1
ATOM 828 C CA . PRO A 1 101 ? 20.006 2.398 -3.046 1.00 98.44 101 PRO A CA 1
ATOM 829 C C . PRO A 1 101 ? 19.197 2.183 -4.333 1.00 98.44 101 PRO A C 1
ATOM 831 O O . PRO A 1 101 ? 19.762 1.821 -5.362 1.00 98.44 101 PRO A O 1
ATOM 834 N N . CYS A 1 102 ? 17.891 2.460 -4.296 1.00 98.56 102 CYS A N 1
ATOM 835 C CA . CYS A 1 102 ? 17.017 2.382 -5.466 1.00 98.56 102 CYS A CA 1
ATOM 836 C C . CYS A 1 102 ? 17.297 3.526 -6.449 1.00 98.56 102 CYS A C 1
ATOM 838 O O . CYS A 1 102 ? 17.406 3.284 -7.649 1.00 98.56 102 CYS A O 1
ATOM 840 N N . MET A 1 103 ? 17.525 4.746 -5.954 1.00 98.38 103 MET A N 1
ATOM 841 C CA . MET A 1 103 ? 17.931 5.896 -6.769 1.00 98.38 103 MET A CA 1
ATOM 842 C C . MET A 1 103 ? 19.221 5.609 -7.555 1.00 98.38 103 MET A C 1
ATOM 844 O O . MET A 1 103 ? 19.262 5.823 -8.764 1.00 98.38 103 MET A O 1
ATOM 848 N N . LEU A 1 104 ? 20.253 5.058 -6.902 1.00 98.44 104 LEU A N 1
ATOM 849 C CA . LEU A 1 104 ? 21.520 4.669 -7.540 1.00 98.44 104 LEU A CA 1
ATOM 850 C C . LEU A 1 104 ? 21.345 3.580 -8.610 1.00 98.44 104 LEU A C 1
ATOM 852 O O . LEU A 1 104 ? 22.170 3.468 -9.514 1.00 98.44 104 LEU A O 1
ATOM 856 N N . ARG A 1 105 ? 20.282 2.777 -8.502 1.00 98.06 105 ARG A N 1
ATOM 857 C CA . ARG A 1 105 ? 19.936 1.676 -9.411 1.00 98.06 105 ARG A CA 1
ATOM 858 C C . ARG A 1 105 ? 18.895 2.058 -10.470 1.00 98.06 105 ARG A C 1
ATOM 860 O O . ARG A 1 105 ? 18.435 1.181 -11.188 1.00 98.06 105 ARG A O 1
ATOM 867 N N . GLY A 1 106 ? 18.550 3.342 -10.594 1.00 97.31 106 GLY A N 1
ATOM 868 C CA . GLY A 1 106 ? 17.662 3.832 -11.654 1.00 97.31 106 GLY A CA 1
ATOM 869 C C . GLY A 1 106 ? 16.182 3.941 -11.273 1.00 97.31 106 GLY A C 1
ATOM 870 O O . GLY A 1 106 ? 15.334 3.977 -12.158 1.00 97.31 106 GLY A O 1
ATOM 871 N N . ALA A 1 107 ? 15.834 4.043 -9.986 1.00 97.81 107 ALA A N 1
ATOM 872 C CA . ALA A 1 107 ? 14.437 4.230 -9.567 1.00 97.81 107 ALA A CA 1
ATOM 873 C C . ALA A 1 107 ? 13.768 5.486 -10.154 1.00 97.81 107 ALA A C 1
ATOM 875 O O . ALA A 1 107 ? 12.555 5.501 -10.338 1.00 97.81 107 ALA A O 1
ATOM 876 N N . GLU A 1 108 ? 14.537 6.516 -10.515 1.00 98.31 108 GLU A N 1
ATOM 877 C CA . GLU A 1 108 ? 14.009 7.687 -11.229 1.00 98.31 108 GLU A CA 1
ATOM 878 C C . GLU A 1 108 ? 13.408 7.324 -12.595 1.00 98.31 108 GLU A C 1
ATOM 880 O O . GLU A 1 108 ? 12.422 7.924 -13.018 1.00 98.31 108 GLU A O 1
ATOM 885 N N . ASP A 1 109 ? 13.947 6.316 -13.281 1.00 98.38 109 ASP A N 1
ATOM 886 C CA . ASP A 1 109 ? 13.377 5.849 -14.545 1.00 98.38 109 ASP A CA 1
ATOM 887 C C . ASP A 1 109 ? 12.093 5.039 -14.317 1.00 98.38 109 ASP A C 1
ATOM 889 O O . ASP A 1 109 ? 11.139 5.174 -15.083 1.00 98.38 109 ASP A O 1
ATOM 893 N N . ILE A 1 110 ? 12.004 4.308 -13.201 1.00 98.56 110 ILE A N 1
ATOM 894 C CA . ILE A 1 110 ? 10.769 3.639 -12.763 1.00 98.56 110 ILE A CA 1
ATOM 895 C C . ILE A 1 110 ? 9.671 4.669 -12.443 1.00 98.56 110 ILE A C 1
ATOM 897 O O . ILE A 1 110 ? 8.539 4.527 -12.905 1.00 98.56 110 ILE A O 1
ATOM 901 N N . LYS A 1 111 ? 10.001 5.766 -11.745 1.00 98.50 111 LYS A N 1
ATOM 902 C CA . LYS A 1 111 ? 9.056 6.873 -11.493 1.00 98.50 111 LYS A CA 1
ATOM 903 C C . LYS A 1 111 ? 8.552 7.511 -12.793 1.00 98.50 111 LYS A C 1
ATOM 905 O O . LYS A 1 111 ? 7.372 7.844 -12.894 1.00 98.50 111 LYS A O 1
ATOM 910 N N . LYS A 1 112 ? 9.408 7.657 -13.814 1.00 98.50 112 LYS A N 1
ATOM 911 C CA . LYS A 1 112 ? 8.990 8.166 -15.137 1.00 98.50 112 LYS A CA 1
ATOM 912 C C . LYS A 1 112 ? 7.997 7.233 -15.830 1.00 98.50 112 LYS A C 1
ATOM 914 O O . LYS A 1 112 ? 7.066 7.732 -16.460 1.00 98.50 112 LYS A O 1
ATOM 919 N N . VAL A 1 113 ? 8.167 5.913 -15.702 1.00 98.31 113 VAL A N 1
ATOM 920 C CA . VAL A 1 113 ? 7.181 4.935 -16.192 1.00 98.31 113 VAL A CA 1
ATOM 921 C C . VAL A 1 113 ? 5.852 5.121 -15.466 1.00 98.31 113 VAL A C 1
ATOM 923 O O . VAL A 1 113 ? 4.838 5.288 -16.136 1.00 98.31 113 VAL A O 1
ATOM 926 N N . CYS A 1 114 ? 5.844 5.203 -14.128 1.00 98.12 114 CYS A N 1
ATOM 927 C CA . CYS A 1 114 ? 4.615 5.488 -13.375 1.00 98.12 114 CYS A CA 1
ATOM 928 C C . CYS A 1 114 ? 3.933 6.765 -13.874 1.00 98.12 114 CYS A C 1
ATOM 930 O O . CYS A 1 114 ? 2.741 6.754 -14.174 1.00 98.12 114 CYS A O 1
ATOM 932 N N . LYS A 1 115 ? 4.700 7.847 -14.051 1.00 97.69 115 LYS A N 1
ATOM 933 C CA . LYS A 1 115 ? 4.152 9.116 -14.531 1.00 97.69 115 LYS A CA 1
ATOM 934 C C . LYS A 1 115 ? 3.502 9.011 -15.913 1.00 97.69 115 LYS A C 1
ATOM 936 O O . LYS A 1 115 ? 2.484 9.647 -16.166 1.00 97.69 115 LYS A O 1
ATOM 941 N N . ARG A 1 116 ? 4.094 8.227 -16.814 1.00 97.25 116 ARG A N 1
ATOM 942 C CA . ARG A 1 116 ? 3.599 8.051 -18.183 1.00 97.25 116 ARG A CA 1
ATOM 943 C C . ARG A 1 116 ? 2.391 7.112 -18.261 1.00 97.25 116 ARG A C 1
ATOM 945 O O . ARG A 1 116 ? 1.475 7.393 -19.023 1.00 97.25 116 ARG A O 1
ATOM 952 N N . GLU A 1 117 ? 2.399 6.016 -17.502 1.00 95.44 117 GLU A N 1
ATOM 953 C CA . GLU A 1 117 ? 1.376 4.958 -17.580 1.00 95.44 117 GLU A CA 1
ATOM 954 C C . GLU A 1 117 ? 0.167 5.189 -16.654 1.00 95.44 117 GLU A C 1
ATOM 956 O O . GLU A 1 117 ? -0.914 4.650 -16.911 1.00 95.44 117 GLU A O 1
ATOM 961 N N . ILE A 1 118 ? 0.352 5.938 -15.560 1.00 96.56 118 ILE A N 1
ATOM 962 C CA . ILE A 1 118 ? -0.641 6.114 -14.485 1.00 96.56 118 ILE A CA 1
ATOM 963 C C . ILE A 1 118 ? -1.099 7.576 -14.384 1.00 96.56 118 ILE A C 1
ATOM 965 O O . ILE A 1 118 ? -2.301 7.820 -14.324 1.00 96.56 118 ILE A O 1
ATOM 969 N N . GLY A 1 119 ? -0.175 8.543 -14.392 1.00 96.31 119 GLY A N 1
ATOM 970 C CA . GLY A 1 119 ? -0.481 9.973 -14.230 1.00 96.31 119 GLY A CA 1
ATOM 971 C C . GLY A 1 119 ? 0.394 10.651 -13.176 1.00 96.31 119 GLY A C 1
ATOM 972 O O . GLY A 1 119 ? 1.477 10.157 -12.859 1.00 96.31 119 GLY A O 1
ATOM 973 N N . ASP A 1 120 ? -0.038 11.786 -12.626 1.00 96.94 120 ASP A N 1
ATOM 974 C CA . ASP A 1 120 ? 0.716 12.436 -11.552 1.00 96.94 120 ASP A CA 1
ATOM 975 C C . ASP A 1 120 ? 0.636 11.636 -10.235 1.00 96.94 120 ASP A C 1
ATOM 977 O O . ASP A 1 120 ? -0.209 10.762 -10.031 1.00 96.94 120 ASP A O 1
ATOM 981 N N . GLU A 1 121 ? 1.596 11.884 -9.345 1.00 95.44 121 GLU A N 1
ATOM 982 C CA . GLU A 1 121 ? 1.685 11.193 -8.061 1.00 95.44 121 GLU A CA 1
ATOM 983 C C . GLU A 1 121 ? 0.416 11.420 -7.214 1.00 95.44 121 GLU A C 1
ATOM 985 O O . GLU A 1 121 ? -0.059 12.548 -7.088 1.00 95.44 121 GLU A O 1
ATOM 990 N N . ARG A 1 122 ? -0.085 10.353 -6.571 1.00 93.12 122 ARG A N 1
ATOM 991 C CA . ARG A 1 122 ? -1.326 10.309 -5.766 1.00 93.12 122 ARG A CA 1
ATOM 992 C C . ARG A 1 122 ? -2.614 10.566 -6.549 1.00 93.12 122 ARG A C 1
ATOM 994 O O . ARG A 1 122 ? -3.662 10.743 -5.930 1.00 93.12 122 ARG A O 1
ATOM 1001 N N . GLU A 1 123 ? -2.569 10.524 -7.874 1.00 93.44 123 GLU A N 1
ATOM 1002 C CA . GLU A 1 123 ? -3.771 10.457 -8.697 1.00 93.44 123 GLU A CA 1
ATOM 1003 C C . GLU A 1 123 ? -4.155 9.003 -8.981 1.00 93.44 123 GLU A C 1
ATOM 1005 O O . GLU A 1 123 ? -3.322 8.089 -8.988 1.00 93.44 123 GLU A O 1
ATOM 1010 N N . VAL A 1 124 ? -5.451 8.789 -9.194 1.00 95.81 124 VAL A N 1
ATOM 1011 C CA . VAL A 1 124 ? -5.999 7.506 -9.627 1.00 95.81 124 VAL A CA 1
ATOM 1012 C C . VAL A 1 124 ? -6.312 7.614 -11.113 1.00 95.81 124 VAL A C 1
ATOM 1014 O O . VAL A 1 124 ? -6.915 8.593 -11.552 1.00 95.81 124 VAL A O 1
ATOM 1017 N N . THR A 1 125 ? -5.923 6.602 -11.886 1.00 95.56 125 THR A N 1
ATOM 1018 C CA . THR A 1 125 ? -6.294 6.504 -13.307 1.00 95.56 125 THR A CA 1
ATOM 1019 C C . THR A 1 125 ? -7.815 6.623 -13.494 1.00 95.56 125 THR A C 1
ATOM 1021 O O . THR A 1 125 ? -8.550 6.126 -12.637 1.00 95.56 125 THR A O 1
ATOM 1024 N N . PRO A 1 126 ? -8.319 7.208 -14.598 1.00 93.06 126 PRO A N 1
ATOM 1025 C CA . PRO A 1 126 ? -9.760 7.373 -14.836 1.00 93.06 126 PRO A CA 1
ATOM 1026 C C . PRO A 1 126 ? -10.579 6.078 -14.735 1.00 93.06 126 PRO A C 1
ATOM 1028 O O . PRO A 1 126 ? -11.734 6.094 -14.324 1.00 93.06 126 PRO A O 1
ATOM 1031 N N . GLU A 1 127 ? -9.974 4.949 -15.094 1.00 92.12 127 GLU A N 1
ATOM 1032 C CA . GLU A 1 127 ? -10.549 3.608 -15.000 1.00 92.12 127 GLU A CA 1
ATOM 1033 C C . GLU A 1 127 ? -10.526 3.000 -13.583 1.00 92.12 127 GLU A C 1
ATOM 1035 O O . GLU A 1 127 ? -11.039 1.902 -13.383 1.00 92.12 127 GLU A O 1
ATOM 1040 N N . GLY A 1 128 ? -9.910 3.667 -12.603 1.00 93.81 128 GLY A N 1
ATOM 1041 C CA . GLY A 1 128 ? -9.809 3.197 -11.216 1.00 93.81 128 GLY A CA 1
ATOM 1042 C C . GLY A 1 128 ? -8.791 2.072 -10.985 1.00 93.81 128 GLY A C 1
ATOM 1043 O O . GLY A 1 128 ? -8.766 1.474 -9.909 1.00 93.81 128 GLY A O 1
ATOM 1044 N N . VAL A 1 129 ? -7.951 1.747 -11.973 1.00 96.00 129 VAL A N 1
ATOM 1045 C CA . VAL A 1 129 ? -7.079 0.561 -11.921 1.00 96.00 129 VAL A CA 1
ATOM 1046 C C . VAL A 1 129 ? -5.783 0.829 -11.165 1.00 96.00 129 VAL A C 1
ATOM 1048 O O . VAL A 1 129 ? -5.428 0.037 -10.297 1.00 96.00 129 VAL A O 1
ATOM 1051 N N . PHE A 1 130 ? -5.086 1.924 -11.463 1.00 98.00 130 PHE A N 1
ATOM 1052 C CA . PHE A 1 130 ? -3.799 2.245 -10.848 1.00 98.00 130 PHE A CA 1
ATOM 1053 C C . PHE A 1 130 ? -3.832 3.572 -10.101 1.00 98.00 130 PHE A C 1
ATOM 1055 O O . PHE A 1 130 ? -4.496 4.523 -10.510 1.00 98.00 130 PHE A O 1
ATOM 1062 N N . SER A 1 131 ? -3.042 3.643 -9.040 1.00 97.94 131 SER A N 1
ATOM 1063 C CA . SER A 1 131 ? -2.505 4.888 -8.495 1.00 97.94 131 SER A CA 1
ATOM 1064 C C . SER A 1 131 ? -1.053 4.661 -8.108 1.00 97.94 131 SER A C 1
ATOM 1066 O O . SER A 1 131 ? -0.642 3.512 -7.925 1.00 97.94 131 SER A O 1
ATOM 1068 N N . TRP A 1 132 ? -0.262 5.726 -7.982 1.00 98.12 132 TRP A N 1
ATOM 1069 C CA . TRP A 1 132 ? 1.123 5.576 -7.543 1.00 98.12 132 TRP A CA 1
ATOM 1070 C C . TRP A 1 132 ? 1.576 6.653 -6.571 1.00 98.12 132 TRP A C 1
ATOM 1072 O O . TRP A 1 132 ? 1.042 7.763 -6.547 1.00 98.12 132 TRP A O 1
ATOM 1082 N N . VAL A 1 133 ? 2.563 6.302 -5.753 1.00 97.50 133 VAL A N 1
ATOM 1083 C CA . VAL A 1 133 ? 3.192 7.200 -4.788 1.00 97.50 133 VAL A CA 1
ATOM 1084 C C . VAL A 1 133 ? 4.669 6.862 -4.629 1.00 97.50 133 VAL A C 1
ATOM 1086 O O . VAL A 1 133 ? 5.062 5.694 -4.696 1.00 97.50 133 VAL A O 1
ATOM 1089 N N . GLU A 1 134 ? 5.501 7.881 -4.432 1.00 97.62 134 GLU A N 1
ATOM 1090 C CA . GLU A 1 134 ? 6.870 7.668 -3.983 1.00 97.62 134 GLU A CA 1
ATOM 1091 C C . GLU A 1 134 ? 6.871 7.339 -2.487 1.00 97.62 134 GLU A C 1
ATOM 1093 O O . GLU A 1 134 ? 6.256 8.028 -1.667 1.00 97.62 134 GLU A O 1
ATOM 1098 N N . VAL A 1 135 ? 7.585 6.277 -2.126 1.00 97.88 135 VAL A N 1
ATOM 1099 C CA . VAL A 1 135 ? 7.775 5.853 -0.741 1.00 97.88 135 VAL A CA 1
ATOM 1100 C C . VAL A 1 135 ? 9.252 5.768 -0.389 1.00 97.88 135 VAL A C 1
ATOM 1102 O O . VAL A 1 135 ? 10.144 5.755 -1.241 1.00 97.88 135 VAL A O 1
ATOM 1105 N N . GLU A 1 136 ? 9.498 5.689 0.913 1.00 97.94 136 GLU A N 1
ATOM 1106 C CA . GLU A 1 136 ? 10.827 5.485 1.469 1.00 97.94 136 GLU A CA 1
ATOM 1107 C C . GLU A 1 136 ? 11.294 4.025 1.292 1.00 97.94 136 GLU A C 1
ATOM 1109 O O . GLU A 1 136 ? 10.793 3.267 0.463 1.00 97.94 136 GLU A O 1
ATOM 1114 N N . CYS A 1 137 ? 12.311 3.619 2.052 1.00 98.31 137 CYS A N 1
ATOM 1115 C CA . CYS A 1 137 ? 12.906 2.294 1.945 1.00 98.31 137 CYS A CA 1
ATOM 1116 C C . CYS A 1 137 ? 11.889 1.183 2.262 1.00 98.31 137 CYS A C 1
ATOM 1118 O O . CYS A 1 137 ? 11.375 1.110 3.377 1.00 98.31 137 CYS A O 1
ATOM 1120 N N . LEU A 1 138 ? 11.688 0.276 1.302 1.00 98.06 138 LEU A N 1
ATOM 1121 C CA . LEU A 1 138 ? 10.848 -0.924 1.428 1.00 98.06 138 LEU A CA 1
ATOM 1122 C C . LEU A 1 138 ? 11.637 -2.180 1.856 1.00 98.06 138 LEU A C 1
ATOM 1124 O O . LEU A 1 138 ? 11.091 -3.276 1.932 1.00 98.06 138 LEU A O 1
ATOM 1128 N N . GLY A 1 139 ? 12.936 -2.052 2.143 1.00 97.94 139 GLY A N 1
ATOM 1129 C CA . GLY A 1 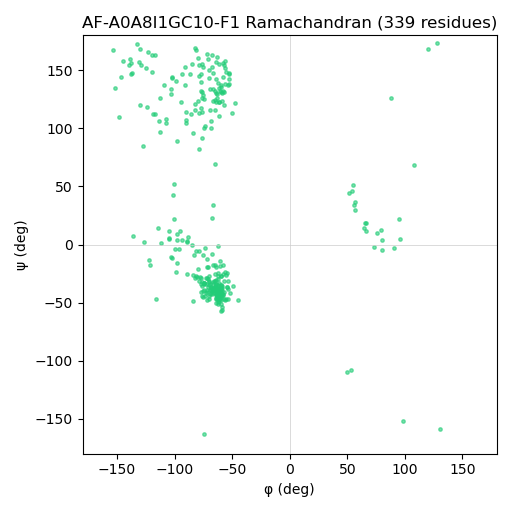139 ? 13.749 -3.146 2.691 1.00 97.94 139 GLY A CA 1
ATOM 1130 C C . GLY A 1 139 ? 14.259 -4.187 1.683 1.00 97.94 139 GLY A C 1
ATOM 1131 O O . GLY A 1 139 ? 14.946 -5.116 2.090 1.00 97.94 139 GLY A O 1
ATOM 1132 N N . ALA A 1 140 ? 14.016 -4.017 0.380 1.00 97.88 140 ALA A N 1
ATOM 1133 C CA . ALA A 1 140 ? 14.488 -4.916 -0.685 1.00 97.88 140 ALA A CA 1
ATOM 1134 C C . ALA A 1 140 ? 15.720 -4.359 -1.438 1.00 97.88 140 ALA A C 1
ATOM 1136 O O . ALA A 1 140 ? 15.811 -4.387 -2.663 1.00 97.88 140 ALA A O 1
ATOM 1137 N N . CYS A 1 141 ? 16.689 -3.799 -0.704 1.00 98.12 141 CYS A N 1
ATOM 1138 C CA . CYS A 1 141 ? 17.789 -3.010 -1.279 1.00 98.12 141 CYS A CA 1
ATOM 1139 C C . CYS A 1 141 ? 18.703 -3.791 -2.235 1.00 98.12 141 CYS A C 1
ATOM 1141 O O . CYS A 1 141 ? 19.203 -3.219 -3.201 1.00 98.12 141 CYS A O 1
ATOM 1143 N N . VAL A 1 142 ? 18.947 -5.078 -1.971 1.00 97.75 142 VAL A N 1
ATOM 1144 C CA . VAL A 1 142 ? 19.782 -5.916 -2.851 1.00 97.75 142 VAL A CA 1
ATOM 1145 C C . VAL A 1 142 ? 19.076 -6.237 -4.170 1.00 97.75 142 VAL A C 1
ATOM 1147 O O . VAL A 1 142 ? 19.751 -6.553 -5.147 1.00 97.75 142 VAL A O 1
ATOM 1150 N N . ASN A 1 143 ? 17.747 -6.092 -4.210 1.00 97.94 143 ASN A N 1
ATOM 1151 C CA . ASN A 1 143 ? 16.861 -6.251 -5.366 1.00 97.94 143 ASN A CA 1
ATOM 1152 C C . ASN A 1 143 ? 16.449 -4.918 -6.005 1.00 97.94 143 ASN A C 1
ATOM 1154 O O . ASN A 1 143 ? 15.423 -4.814 -6.673 1.00 97.94 143 ASN A O 1
ATOM 1158 N N . ALA A 1 144 ? 17.233 -3.866 -5.783 1.00 97.81 144 ALA A N 1
ATOM 1159 C CA . ALA A 1 144 ? 16.952 -2.559 -6.346 1.00 97.81 144 ALA A CA 1
ATOM 1160 C C . ALA A 1 144 ? 17.155 -2.509 -7.884 1.00 97.81 144 ALA A C 1
ATOM 1162 O O . ALA A 1 144 ? 18.156 -3.039 -8.391 1.00 97.81 144 ALA A O 1
ATOM 1163 N N . PRO A 1 145 ? 16.303 -1.762 -8.616 1.00 98.06 145 PRO A N 1
ATOM 1164 C CA . PRO A 1 145 ? 15.168 -0.975 -8.122 1.00 98.06 145 PRO A CA 1
ATOM 1165 C C . PRO A 1 145 ? 13.897 -1.829 -7.973 1.00 98.06 145 PRO A C 1
ATOM 1167 O O . PRO A 1 145 ? 13.740 -2.848 -8.642 1.00 98.06 145 PRO A O 1
ATOM 1170 N N . MET A 1 146 ? 12.986 -1.413 -7.094 1.00 98.31 146 MET A N 1
ATOM 1171 C CA . MET A 1 146 ? 11.790 -2.191 -6.764 1.00 98.31 146 MET A CA 1
ATOM 1172 C C . MET A 1 146 ? 10.573 -1.305 -6.487 1.00 98.31 146 MET A C 1
ATOM 1174 O O . MET A 1 146 ? 10.706 -0.122 -6.151 1.00 98.31 146 MET A O 1
ATOM 1178 N N . VAL A 1 147 ? 9.392 -1.899 -6.625 1.00 98.56 147 VAL A N 1
ATOM 1179 C CA . VAL A 1 147 ? 8.114 -1.322 -6.207 1.00 98.56 147 VAL A CA 1
ATOM 1180 C C . VAL A 1 147 ? 7.351 -2.326 -5.351 1.00 98.56 147 VAL A C 1
ATOM 1182 O O . VAL A 1 147 ? 7.512 -3.536 -5.504 1.00 98.56 147 VAL A O 1
ATOM 1185 N N . GLN A 1 148 ? 6.478 -1.827 -4.485 1.00 98.56 148 GLN A N 1
ATOM 1186 C CA . GLN A 1 148 ? 5.423 -2.626 -3.872 1.00 98.56 148 GLN A CA 1
ATOM 1187 C C . GLN A 1 148 ? 4.102 -2.307 -4.570 1.00 98.56 148 GLN A C 1
ATOM 1189 O O . GLN A 1 148 ? 3.748 -1.138 -4.710 1.00 98.56 148 GLN A O 1
ATOM 1194 N N . ILE A 1 149 ? 3.364 -3.325 -5.002 1.00 97.94 149 ILE A N 1
ATOM 1195 C CA . ILE A 1 149 ? 2.013 -3.155 -5.540 1.00 97.94 149 ILE A CA 1
ATOM 1196 C C . ILE A 1 149 ? 1.062 -3.893 -4.614 1.00 97.94 149 ILE A C 1
ATOM 1198 O O . ILE A 1 149 ? 1.098 -5.118 -4.532 1.00 97.94 149 ILE A O 1
ATOM 1202 N N . ASN A 1 150 ? 0.214 -3.135 -3.918 1.00 95.81 150 ASN A N 1
ATOM 1203 C CA . ASN A 1 150 ? -0.596 -3.642 -2.810 1.00 95.81 150 ASN A CA 1
ATOM 1204 C C . ASN A 1 150 ? 0.288 -4.342 -1.761 1.00 95.81 150 ASN A C 1
ATOM 1206 O O . ASN A 1 150 ? 1.036 -3.664 -1.059 1.00 95.81 150 ASN A O 1
ATOM 1210 N N . ASP A 1 151 ? 0.228 -5.670 -1.670 1.00 94.62 151 ASP A N 1
ATOM 1211 C CA . ASP A 1 151 ? 0.953 -6.450 -0.664 1.00 94.62 151 ASP A CA 1
ATOM 1212 C C . ASP A 1 151 ? 2.270 -7.040 -1.202 1.00 94.62 151 ASP A C 1
ATOM 1214 O O . ASP A 1 151 ? 3.143 -7.400 -0.416 1.00 94.62 151 ASP A O 1
ATOM 1218 N N . ASP A 1 152 ? 2.450 -7.076 -2.526 1.00 97.31 152 ASP A N 1
ATOM 1219 C CA . ASP A 1 152 ? 3.522 -7.818 -3.189 1.00 97.31 152 ASP A CA 1
ATOM 1220 C C . ASP A 1 152 ? 4.681 -6.929 -3.639 1.00 97.31 152 ASP A C 1
ATOM 1222 O O . ASP A 1 152 ? 4.494 -5.804 -4.113 1.00 97.31 152 ASP A O 1
ATOM 1226 N N . TYR A 1 153 ? 5.899 -7.461 -3.539 1.00 98.38 153 TYR A N 1
ATOM 1227 C CA . TYR A 1 153 ? 7.105 -6.807 -4.045 1.00 98.38 153 TYR A CA 1
ATOM 1228 C C . TYR A 1 153 ? 7.385 -7.233 -5.481 1.00 98.38 153 TYR A C 1
ATOM 1230 O O . TYR A 1 153 ? 7.316 -8.412 -5.813 1.00 98.38 153 TYR A O 1
ATOM 1238 N N . TYR A 1 154 ? 7.756 -6.268 -6.315 1.00 98.38 154 TYR A N 1
ATOM 1239 C CA . TYR A 1 154 ? 8.248 -6.475 -7.671 1.00 98.38 154 TYR A CA 1
ATOM 1240 C C . TYR A 1 154 ? 9.613 -5.813 -7.761 1.00 98.38 154 TYR A C 1
ATOM 1242 O O . TYR A 1 154 ? 9.751 -4.611 -7.532 1.00 98.38 154 TYR A O 1
ATOM 1250 N N . GLU A 1 155 ? 10.635 -6.610 -8.032 1.00 98.31 155 GLU A N 1
ATOM 1251 C CA . GLU A 1 155 ? 12.019 -6.230 -7.772 1.00 98.31 155 GLU A CA 1
ATOM 1252 C C . GLU A 1 155 ? 12.915 -6.465 -8.992 1.00 98.31 155 GLU A C 1
ATOM 1254 O O . GLU A 1 155 ? 12.516 -7.131 -9.947 1.00 98.31 155 GLU A O 1
ATOM 1259 N N . ASP A 1 156 ? 14.142 -5.939 -8.955 1.00 97.81 156 ASP A N 1
ATOM 1260 C CA . ASP A 1 156 ? 15.093 -5.957 -10.074 1.00 97.81 156 ASP A CA 1
ATOM 1261 C C . ASP A 1 156 ? 14.480 -5.372 -11.360 1.00 97.81 156 ASP A C 1
ATOM 1263 O O . ASP A 1 156 ? 14.552 -5.939 -12.456 1.00 97.81 156 ASP A O 1
ATOM 1267 N N . LEU A 1 157 ? 13.808 -4.231 -11.205 1.00 98.19 157 LEU A N 1
ATOM 1268 C CA . LEU A 1 157 ? 13.021 -3.624 -12.267 1.00 98.19 157 LEU A CA 1
ATOM 1269 C C . LEU A 1 157 ? 13.884 -2.865 -13.279 1.00 98.19 157 LEU A C 1
ATOM 1271 O O . LEU A 1 157 ? 14.859 -2.194 -12.947 1.00 98.19 157 LEU A O 1
ATOM 1275 N N . THR A 1 158 ? 13.458 -2.921 -14.531 1.00 98.25 158 THR A N 1
ATOM 1276 C CA . THR A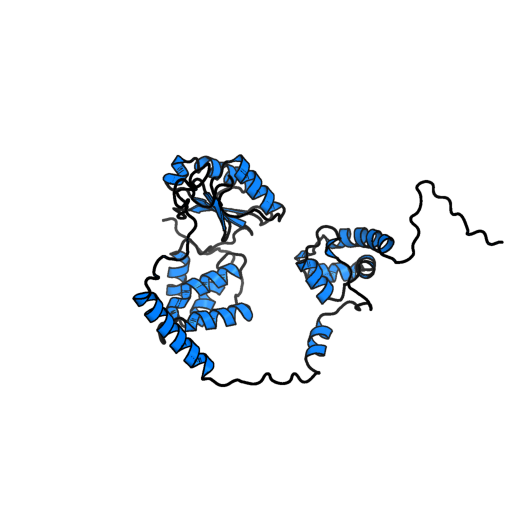 1 158 ? 13.847 -2.004 -15.602 1.00 98.25 158 THR A CA 1
ATOM 1277 C C . THR A 1 158 ? 12.584 -1.311 -16.109 1.00 98.25 158 THR A C 1
ATOM 1279 O O . THR A 1 158 ? 11.481 -1.803 -15.855 1.00 98.25 158 THR A O 1
ATOM 1282 N N . PRO A 1 159 ? 12.685 -0.185 -16.834 1.00 98.25 159 PRO A N 1
ATOM 1283 C CA . PRO A 1 159 ? 11.507 0.439 -17.428 1.00 98.25 159 PRO A CA 1
ATOM 1284 C C . PRO A 1 159 ? 10.665 -0.547 -18.253 1.00 98.25 159 PRO A C 1
ATOM 1286 O O . PRO A 1 159 ? 9.447 -0.590 -18.113 1.00 98.25 159 PRO A O 1
ATOM 1289 N N . GLU A 1 160 ? 11.317 -1.408 -19.034 1.00 97.88 160 GLU A N 1
ATOM 1290 C CA . GLU A 1 160 ? 10.668 -2.354 -19.943 1.00 97.88 160 GLU A CA 1
ATOM 1291 C C . GLU A 1 160 ? 9.946 -3.481 -19.197 1.00 97.88 160 GLU A C 1
ATOM 1293 O O . GLU A 1 160 ? 8.797 -3.800 -19.511 1.00 97.88 160 GLU A O 1
ATOM 1298 N N . ASN A 1 161 ? 10.600 -4.103 -18.205 1.00 97.19 161 ASN A N 1
ATOM 1299 C CA . ASN A 1 161 ? 9.949 -5.173 -17.449 1.00 97.19 161 ASN A CA 1
ATOM 1300 C C . ASN A 1 161 ? 8.838 -4.614 -16.548 1.00 97.19 161 ASN A C 1
ATOM 1302 O O . ASN A 1 161 ? 7.801 -5.255 -16.398 1.00 97.19 161 ASN A O 1
ATOM 1306 N N . PHE A 1 162 ? 8.987 -3.389 -16.042 1.00 98.25 162 PHE A N 1
ATOM 1307 C CA . PHE A 1 162 ? 7.986 -2.755 -15.201 1.00 98.25 162 PHE A CA 1
ATOM 1308 C C . PHE A 1 162 ? 6.744 -2.344 -16.001 1.00 98.25 162 PHE A C 1
ATOM 1310 O O . PHE A 1 162 ? 5.621 -2.580 -15.558 1.00 98.25 162 PHE A O 1
ATOM 1317 N N . GLU A 1 163 ? 6.910 -1.837 -17.226 1.00 97.88 163 GLU A N 1
ATOM 1318 C CA . GLU A 1 163 ? 5.799 -1.653 -18.171 1.00 97.88 163 GLU A CA 1
ATOM 1319 C C . GLU A 1 163 ? 5.056 -2.970 -18.439 1.00 97.88 163 GLU A C 1
ATOM 1321 O O . GLU A 1 163 ? 3.822 -3.002 -18.478 1.00 97.88 163 GLU A O 1
ATOM 1326 N N . ALA A 1 164 ? 5.789 -4.080 -18.575 1.00 96.69 164 ALA A N 1
ATOM 1327 C CA . ALA A 1 164 ? 5.184 -5.397 -18.743 1.00 96.69 164 ALA A CA 1
ATOM 1328 C C . ALA A 1 164 ? 4.400 -5.843 -17.495 1.00 96.69 164 ALA A C 1
ATOM 1330 O O . ALA A 1 164 ? 3.300 -6.383 -17.650 1.00 96.69 164 ALA A O 1
ATOM 1331 N N . VAL A 1 165 ? 4.907 -5.568 -16.284 1.00 97.62 165 VAL A N 1
ATOM 1332 C CA . VAL A 1 165 ? 4.192 -5.794 -15.012 1.00 97.62 165 VAL A CA 1
ATOM 1333 C C . VAL A 1 165 ? 2.884 -4.998 -14.991 1.00 97.62 165 VAL A C 1
ATOM 1335 O O . VAL A 1 165 ? 1.813 -5.589 -14.835 1.00 97.62 165 VAL A O 1
ATOM 1338 N N . LEU A 1 166 ? 2.933 -3.682 -15.233 1.00 97.25 166 LEU A N 1
ATOM 1339 C CA . LEU A 1 166 ? 1.741 -2.823 -15.247 1.00 97.25 166 LEU A CA 1
ATOM 1340 C C . LEU A 1 166 ? 0.725 -3.273 -16.309 1.00 97.25 166 LEU A C 1
ATOM 1342 O O . LEU A 1 166 ? -0.474 -3.356 -16.041 1.00 97.25 166 LEU A O 1
ATOM 1346 N N . SER A 1 167 ? 1.189 -3.629 -17.509 1.00 96.25 167 SER A N 1
ATOM 1347 C CA . SER A 1 167 ? 0.338 -4.161 -18.579 1.00 96.25 167 SER A CA 1
ATOM 1348 C C . SER A 1 167 ? -0.288 -5.515 -18.219 1.00 96.25 167 SER A C 1
ATOM 1350 O O . SER A 1 167 ? -1.438 -5.790 -18.571 1.00 96.25 167 SER A O 1
ATOM 1352 N N . GLY A 1 168 ? 0.457 -6.381 -17.526 1.00 95.81 168 GLY A N 1
ATOM 1353 C CA . GLY A 1 168 ? -0.023 -7.651 -16.986 1.00 95.81 168 GLY A CA 1
ATOM 1354 C C . GLY A 1 168 ? -1.183 -7.445 -16.019 1.00 95.81 168 GLY A C 1
ATOM 1355 O O . GLY A 1 168 ? -2.283 -7.938 -16.278 1.00 95.81 168 GLY A O 1
ATOM 1356 N N . LEU A 1 169 ? -0.957 -6.627 -14.991 1.00 95.88 169 LEU A N 1
ATOM 1357 C CA . LEU A 1 169 ? -1.941 -6.312 -13.955 1.00 95.88 169 LEU A CA 1
ATOM 1358 C C . LEU A 1 169 ? -3.189 -5.626 -14.520 1.00 95.88 169 LEU A C 1
ATOM 1360 O O . LEU A 1 169 ? -4.307 -5.982 -14.146 1.00 95.88 169 LEU A O 1
ATOM 1364 N N . ARG A 1 170 ? -3.027 -4.706 -15.485 1.00 94.56 170 ARG A N 1
ATOM 1365 C CA . ARG A 1 170 ? -4.158 -4.038 -16.157 1.00 94.56 170 ARG A CA 1
ATOM 1366 C C . ARG A 1 170 ? -5.087 -5.033 -16.851 1.00 94.56 170 ARG A C 1
ATOM 1368 O O . ARG A 1 170 ? -6.294 -4.830 -16.883 1.00 94.56 170 ARG A O 1
ATOM 1375 N N . ARG A 1 171 ? -4.521 -6.107 -17.407 1.00 94.31 171 ARG A N 1
ATOM 1376 C CA . ARG A 1 171 ? -5.252 -7.184 -18.095 1.00 94.31 171 ARG A CA 1
ATOM 1377 C C . ARG A 1 171 ? -5.708 -8.298 -17.148 1.00 94.31 171 ARG A C 1
ATOM 1379 O O . ARG A 1 171 ? -6.163 -9.328 -17.630 1.00 94.31 171 ARG A O 1
ATOM 1386 N N . GLY A 1 172 ? -5.533 -8.133 -15.834 1.00 91.88 172 GLY A N 1
ATOM 1387 C CA . GLY A 1 172 ? -5.868 -9.157 -14.842 1.00 91.88 172 GLY A CA 1
ATOM 1388 C C . GLY A 1 172 ? -5.009 -10.420 -14.935 1.00 91.88 172 GLY A C 1
ATOM 1389 O O . GLY A 1 172 ? -5.413 -11.461 -14.431 1.00 91.88 172 GLY A O 1
ATOM 1390 N N . ARG A 1 173 ? -3.842 -10.357 -15.592 1.00 91.31 173 ARG A N 1
ATOM 1391 C CA . ARG A 1 173 ? -2.906 -11.485 -15.623 1.00 91.31 173 ARG A CA 1
ATOM 1392 C C . ARG A 1 173 ? -2.155 -11.552 -14.303 1.00 91.31 173 ARG A C 1
ATOM 1394 O O . ARG A 1 173 ? -1.727 -10.522 -13.786 1.00 91.31 173 ARG A O 1
ATOM 1401 N N . GLU A 1 174 ? -1.952 -12.767 -13.811 1.00 87.25 174 GLU A N 1
ATOM 1402 C CA . GLU A 1 174 ? -1.082 -13.008 -12.668 1.00 87.25 174 GLU A CA 1
ATOM 1403 C C . GLU A 1 174 ? 0.362 -12.656 -13.048 1.00 87.25 174 GLU A C 1
ATOM 1405 O O . GLU A 1 174 ? 0.901 -13.141 -14.049 1.00 87.25 174 GLU A O 1
ATOM 1410 N N . VAL A 1 175 ? 0.974 -11.766 -12.271 1.00 93.25 175 VAL A N 1
ATOM 1411 C CA . VAL A 1 175 ? 2.383 -11.400 -12.404 1.00 93.25 175 VAL A CA 1
ATOM 1412 C C . VAL A 1 175 ? 3.090 -11.911 -11.164 1.00 93.25 175 VAL A C 1
ATOM 1414 O O . VAL A 1 175 ? 2.674 -11.616 -10.050 1.00 93.25 175 VAL A O 1
ATOM 1417 N N . LYS A 1 176 ? 4.153 -12.691 -11.356 1.00 94.38 176 LYS A N 1
ATOM 1418 C CA . LYS A 1 176 ? 4.869 -13.320 -10.250 1.00 94.38 176 LYS A CA 1
ATOM 1419 C C . LYS A 1 176 ? 5.573 -12.259 -9.379 1.00 94.38 176 LYS A C 1
ATOM 1421 O O . LYS A 1 176 ? 6.425 -11.539 -9.914 1.00 94.38 176 LYS A O 1
ATOM 1426 N N . PRO A 1 177 ? 5.302 -12.212 -8.062 1.00 96.31 177 PRO A N 1
ATOM 1427 C CA . PRO A 1 177 ? 6.055 -11.377 -7.130 1.00 96.31 177 PRO A CA 1
ATOM 1428 C C . PRO A 1 177 ? 7.530 -11.787 -7.002 1.00 96.31 177 PRO A C 1
ATOM 1430 O O . PRO A 1 177 ? 7.911 -12.940 -7.230 1.00 96.31 177 PRO A O 1
ATOM 1433 N N . GLY A 1 178 ? 8.358 -10.834 -6.583 1.00 95.94 178 GLY A N 1
ATOM 1434 C CA . GLY A 1 178 ? 9.798 -10.955 -6.381 1.00 95.94 178 GLY A CA 1
ATOM 1435 C C . GLY A 1 178 ? 10.615 -10.423 -7.558 1.00 95.94 178 GLY A C 1
ATOM 1436 O O . GLY A 1 178 ? 10.191 -9.526 -8.295 1.00 95.94 178 GLY A O 1
ATOM 1437 N N . SER A 1 179 ? 11.811 -10.984 -7.732 1.00 95.94 179 SER A N 1
ATOM 1438 C CA . SER A 1 179 ? 12.747 -10.591 -8.786 1.00 95.94 179 SER A CA 1
ATOM 1439 C C . SER A 1 179 ? 12.205 -10.843 -10.197 1.00 95.94 179 SER A C 1
ATOM 1441 O O . SER A 1 179 ? 11.885 -11.978 -10.561 1.00 95.94 179 SER A O 1
ATOM 1443 N N . GLN A 1 180 ? 12.201 -9.800 -11.029 1.00 96.06 180 GLN A N 1
ATOM 1444 C CA . GLN A 1 180 ? 11.761 -9.867 -12.427 1.00 96.06 180 GLN A CA 1
ATOM 1445 C C . GLN A 1 180 ? 12.859 -10.335 -13.402 1.00 96.06 180 GLN A C 1
ATOM 1447 O O . GLN A 1 180 ? 12.602 -10.478 -14.596 1.00 96.06 180 GLN A O 1
ATOM 1452 N N . ILE A 1 181 ? 14.072 -10.620 -12.909 1.00 93.94 181 ILE A N 1
ATOM 1453 C CA . ILE A 1 181 ? 15.196 -11.141 -13.714 1.00 93.94 181 ILE A CA 1
ATOM 1454 C C . ILE A 1 181 ? 15.468 -12.636 -13.481 1.00 93.94 181 ILE A C 1
ATOM 1456 O O . ILE A 1 181 ? 16.426 -13.189 -14.018 1.00 93.94 181 ILE A O 1
ATOM 1460 N N . GLY A 1 182 ? 14.631 -13.306 -12.683 1.00 87.44 182 GLY A N 1
ATOM 1461 C CA . GLY A 1 182 ? 14.678 -14.760 -12.504 1.00 87.44 182 GLY A CA 1
ATOM 1462 C C . GLY A 1 182 ? 15.759 -15.275 -11.551 1.00 87.44 182 GLY A C 1
ATOM 1463 O O . GLY A 1 182 ? 15.993 -16.483 -11.506 1.00 87.44 182 GLY A O 1
ATOM 1464 N N . ARG A 1 183 ? 16.407 -14.403 -10.767 1.00 91.38 183 ARG A N 1
ATOM 1465 C CA . ARG A 1 183 ? 17.310 -14.850 -9.695 1.00 91.38 183 ARG A CA 1
ATOM 1466 C C . ARG A 1 183 ? 16.526 -15.362 -8.485 1.00 91.38 183 ARG A C 1
ATOM 1468 O O . ARG A 1 183 ? 15.373 -14.999 -8.257 1.00 91.38 183 ARG A O 1
ATOM 1475 N N . GLN A 1 184 ? 17.166 -16.224 -7.703 1.00 90.69 184 GLN A N 1
ATOM 1476 C CA . GLN A 1 184 ? 16.567 -16.812 -6.510 1.00 90.69 184 GLN A CA 1
ATOM 1477 C C . GLN A 1 184 ? 16.510 -15.780 -5.377 1.00 90.69 184 GLN A C 1
ATOM 1479 O O . GLN A 1 184 ? 17.507 -15.568 -4.695 1.00 90.69 184 GLN A O 1
ATOM 1484 N N . PHE A 1 185 ? 15.344 -15.169 -5.154 1.00 93.81 185 PHE A N 1
ATOM 1485 C CA . PHE A 1 185 ? 15.128 -14.166 -4.102 1.00 93.81 185 PHE A CA 1
ATOM 1486 C C . PHE A 1 185 ? 16.207 -13.064 -4.139 1.00 93.81 185 PHE A C 1
ATOM 1488 O O . PHE A 1 185 ? 16.249 -12.280 -5.082 1.00 93.81 185 PHE A O 1
ATOM 1495 N N . SER A 1 186 ? 17.102 -13.034 -3.149 1.00 95.06 186 SER A N 1
ATOM 1496 C CA . SER A 1 186 ? 18.210 -12.086 -2.991 1.00 95.06 186 SER A CA 1
ATOM 1497 C C . SER A 1 186 ? 19.593 -12.666 -3.332 1.00 95.06 186 SER A C 1
ATOM 1499 O O . SER A 1 186 ? 20.615 -12.053 -3.016 1.00 95.06 186 SER A O 1
ATOM 1501 N N . ALA A 1 187 ? 19.653 -13.851 -3.948 1.00 94.88 187 ALA A N 1
ATOM 1502 C CA . ALA A 1 187 ? 20.907 -14.461 -4.378 1.00 94.88 187 ALA A CA 1
ATOM 1503 C C . ALA A 1 187 ? 21.637 -13.579 -5.411 1.00 94.88 187 ALA A C 1
ATOM 1505 O O . ALA A 1 187 ? 20.992 -12.812 -6.132 1.00 94.88 187 ALA A O 1
ATOM 1506 N N . PRO A 1 188 ? 22.973 -13.702 -5.534 1.00 95.50 188 PRO A N 1
ATOM 1507 C CA . PRO A 1 188 ? 23.712 -13.052 -6.607 1.00 95.50 188 PRO A CA 1
ATOM 1508 C C . PRO A 1 188 ? 23.131 -13.374 -7.989 1.00 95.50 188 PRO A C 1
ATOM 1510 O O . PRO A 1 188 ? 22.622 -14.471 -8.245 1.00 95.50 188 PRO A O 1
ATOM 1513 N N . GLU A 1 189 ? 23.235 -12.416 -8.906 1.00 92.00 189 GLU A N 1
ATOM 1514 C CA . GLU A 1 189 ? 22.922 -12.661 -10.313 1.00 92.00 189 GLU A CA 1
ATOM 1515 C C . GLU A 1 189 ? 23.832 -13.774 -10.858 1.00 92.00 189 GLU A C 1
ATOM 1517 O O . GLU A 1 189 ? 25.044 -13.763 -10.643 1.00 92.00 189 GLU A O 1
ATOM 1522 N N . GLY A 1 190 ? 23.239 -14.759 -11.537 1.00 90.00 190 GLY A N 1
ATOM 1523 C CA . GLY A 1 190 ? 23.943 -15.971 -11.976 1.00 90.00 190 GLY A CA 1
ATOM 1524 C C . GLY A 1 190 ? 23.912 -17.136 -10.978 1.00 90.00 190 GLY A C 1
ATOM 1525 O O . GLY A 1 190 ? 24.380 -18.220 -11.321 1.00 90.00 190 GLY A O 1
ATOM 1526 N N . GLY A 1 191 ? 23.315 -16.953 -9.797 1.00 92.00 191 GLY A N 1
ATOM 1527 C CA . GLY A 1 191 ? 23.052 -18.016 -8.826 1.00 92.00 191 GLY A CA 1
ATOM 1528 C C . GLY A 1 191 ? 23.727 -17.799 -7.467 1.00 92.00 191 GLY A C 1
ATOM 1529 O O . GLY A 1 191 ? 24.574 -16.915 -7.314 1.00 92.00 191 GLY A O 1
ATOM 1530 N N . PRO A 1 192 ? 23.350 -18.599 -6.453 1.00 92.50 192 PRO A N 1
ATOM 1531 C CA . PRO A 1 192 ? 23.977 -18.544 -5.139 1.00 92.50 192 PRO A CA 1
ATOM 1532 C C . PRO A 1 192 ? 25.481 -18.836 -5.245 1.00 92.50 192 PRO A C 1
ATOM 1534 O O . PRO A 1 192 ? 25.897 -19.756 -5.939 1.00 92.50 192 PRO A O 1
ATOM 1537 N N . THR A 1 193 ? 26.311 -18.047 -4.560 1.00 94.31 193 THR A N 1
ATOM 1538 C CA . THR A 1 193 ? 27.764 -18.291 -4.421 1.00 94.31 193 THR A CA 1
ATOM 1539 C C . THR A 1 193 ? 28.127 -18.865 -3.049 1.00 94.31 193 THR A C 1
ATOM 1541 O O . THR A 1 193 ? 29.249 -19.314 -2.823 1.00 94.31 193 THR A O 1
ATOM 1544 N N . THR A 1 194 ? 27.164 -18.856 -2.132 1.00 93.19 194 THR A N 1
ATOM 1545 C CA . THR A 1 194 ? 27.196 -19.423 -0.783 1.00 93.19 194 THR A CA 1
ATOM 1546 C C . THR A 1 194 ? 25.916 -20.234 -0.569 1.00 93.19 194 THR A C 1
ATOM 1548 O O . THR A 1 194 ? 25.040 -20.215 -1.429 1.00 93.19 194 THR A O 1
ATOM 1551 N N . LEU A 1 195 ? 25.802 -20.968 0.547 1.00 92.25 195 LEU A N 1
ATOM 1552 C CA . LEU A 1 195 ? 24.667 -21.880 0.796 1.00 92.25 195 LEU A CA 1
ATOM 1553 C C . LEU A 1 195 ? 24.497 -22.932 -0.322 1.00 92.25 195 LEU A C 1
ATOM 1555 O O . LEU A 1 195 ? 23.390 -23.280 -0.710 1.00 92.25 195 LEU A O 1
ATOM 1559 N N . LEU A 1 196 ? 25.625 -23.412 -0.858 1.00 90.69 196 LEU A N 1
ATOM 1560 C CA . LEU A 1 196 ? 25.688 -24.403 -1.943 1.00 90.69 196 LEU A CA 1
ATOM 1561 C C . LEU A 1 196 ? 25.553 -25.851 -1.462 1.00 90.69 196 LEU A C 1
ATOM 1563 O O . LEU A 1 196 ? 25.521 -26.774 -2.270 1.00 90.69 196 LEU A O 1
ATOM 1567 N N . PHE A 1 197 ? 25.583 -26.047 -0.150 1.00 86.75 197 PHE A N 1
ATOM 1568 C CA . PHE A 1 197 ? 25.459 -27.352 0.471 1.00 86.75 197 PHE A CA 1
ATOM 1569 C C . PHE A 1 197 ? 23.984 -27.687 0.665 1.00 86.75 197 PHE A C 1
ATOM 1571 O O . PHE A 1 197 ? 23.163 -26.806 0.924 1.00 86.75 197 PHE A O 1
ATOM 1578 N N . GLU A 1 198 ? 23.664 -28.971 0.562 1.00 81.44 198 GLU A N 1
ATOM 1579 C CA . GLU A 1 198 ? 22.388 -29.480 1.043 1.00 81.44 198 GLU A CA 1
ATOM 1580 C C . GLU A 1 198 ? 22.377 -29.339 2.570 1.00 81.44 198 GLU A C 1
ATOM 1582 O O . GLU A 1 198 ? 23.373 -29.619 3.244 1.00 81.44 198 GLU A O 1
ATOM 1587 N N . ASP A 1 199 ? 21.281 -28.825 3.123 1.00 76.25 199 ASP A N 1
ATOM 1588 C CA . ASP A 1 199 ? 21.102 -28.840 4.567 1.00 76.25 199 ASP A CA 1
ATOM 1589 C C . ASP A 1 199 ? 20.777 -30.278 4.976 1.00 76.25 199 ASP A C 1
ATOM 1591 O O . ASP A 1 199 ? 19.656 -30.753 4.801 1.00 76.25 199 ASP A O 1
ATOM 1595 N N . ASP A 1 200 ? 21.774 -30.985 5.512 1.00 64.62 200 ASP A N 1
ATOM 1596 C CA . ASP A 1 200 ? 21.619 -32.342 6.046 1.00 64.62 200 ASP A CA 1
ATOM 1597 C C . ASP A 1 200 ? 20.636 -32.402 7.240 1.00 64.62 200 ASP A C 1
ATOM 1599 O O . ASP A 1 200 ? 20.446 -33.472 7.826 1.00 64.62 200 ASP A O 1
ATOM 1603 N N . GLY A 1 201 ? 20.070 -31.266 7.682 1.00 61.53 201 GLY A N 1
ATOM 1604 C CA . GLY A 1 201 ? 19.178 -31.169 8.839 1.00 61.53 201 GLY A CA 1
ATOM 1605 C C . GLY A 1 201 ? 19.876 -31.487 10.166 1.00 61.53 201 GLY A C 1
ATOM 1606 O O . GLY A 1 201 ? 19.218 -31.681 11.184 1.00 61.53 201 GLY A O 1
ATOM 1607 N N . LYS A 1 202 ? 21.216 -31.573 10.162 1.00 51.50 202 LYS A N 1
ATOM 1608 C CA . LYS A 1 202 ? 22.066 -31.920 11.317 1.00 51.50 202 LYS A CA 1
ATOM 1609 C C . LYS A 1 202 ? 22.612 -30.706 12.060 1.00 51.50 202 LYS A C 1
ATOM 1611 O O . LYS A 1 202 ? 23.510 -30.856 12.889 1.00 51.50 202 LYS A O 1
ATOM 1616 N N . GLN A 1 203 ? 22.109 -29.507 11.781 1.00 50.81 203 GLN A N 1
ATOM 1617 C CA . GLN A 1 203 ? 22.280 -28.432 12.747 1.00 50.81 203 GLN A CA 1
ATOM 1618 C C . GLN A 1 203 ? 21.490 -28.841 13.988 1.00 50.81 203 GLN A C 1
ATOM 1620 O O . GLN A 1 203 ? 20.275 -29.019 13.909 1.00 50.81 203 GLN A O 1
ATOM 1625 N N . GLU A 1 204 ? 22.188 -29.059 15.111 1.00 40.31 204 GLU A N 1
ATOM 1626 C CA . GLU A 1 204 ? 21.520 -29.165 16.405 1.00 40.31 204 GLU A CA 1
ATOM 1627 C C . GLU A 1 204 ? 20.549 -27.986 16.481 1.00 40.31 204 GLU A C 1
ATOM 1629 O O . GLU A 1 204 ? 20.981 -26.835 16.317 1.00 40.31 204 GLU A O 1
ATOM 1634 N N . PRO A 1 205 ? 19.240 -28.236 16.661 1.00 41.16 205 PRO A N 1
ATOM 1635 C CA . PRO A 1 205 ? 18.338 -27.136 16.900 1.00 41.16 205 PRO A CA 1
ATOM 1636 C C . PRO A 1 205 ? 18.898 -26.399 18.114 1.00 41.16 205 PRO A C 1
ATOM 1638 O O . PRO A 1 205 ? 19.501 -27.012 18.998 1.00 41.16 205 PRO A O 1
ATOM 1641 N N . GLN A 1 206 ? 18.702 -25.088 18.183 1.00 49.38 206 GLN A N 1
ATOM 1642 C CA . GLN A 1 206 ? 18.820 -24.374 19.449 1.00 49.38 206 GLN A CA 1
ATOM 1643 C C . GLN A 1 206 ? 17.692 -24.885 20.366 1.00 49.38 206 GLN A C 1
ATOM 1645 O O . GLN A 1 206 ? 16.688 -24.216 20.592 1.00 49.38 206 GLN A O 1
ATOM 1650 N N . THR A 1 207 ? 17.814 -26.142 20.795 1.00 49.25 207 THR A N 1
ATOM 1651 C CA . THR A 1 207 ? 16.785 -26.988 21.391 1.00 49.25 207 THR A CA 1
ATOM 1652 C C . THR A 1 207 ? 16.447 -26.524 22.782 1.00 49.25 207 THR A C 1
ATOM 1654 O O . THR A 1 207 ? 15.363 -26.830 23.233 1.00 49.25 207 THR A O 1
ATOM 1657 N N . GLU A 1 208 ? 17.288 -25.738 23.448 1.00 48.81 208 GLU A N 1
ATOM 1658 C CA . GLU A 1 208 ? 16.926 -25.191 24.755 1.00 48.81 208 GLU A CA 1
ATOM 1659 C C . GLU A 1 208 ? 15.885 -24.066 24.624 1.00 48.81 208 GLU A C 1
ATOM 1661 O O . GLU A 1 208 ? 14.862 -24.119 25.300 1.00 48.81 208 GLU A O 1
ATOM 1666 N N . ARG A 1 209 ? 16.040 -23.127 23.673 1.00 50.69 209 ARG A N 1
ATOM 1667 C CA . ARG A 1 209 ? 15.017 -22.088 23.412 1.00 50.69 209 ARG A CA 1
ATOM 1668 C C . ARG A 1 209 ? 13.805 -22.627 22.664 1.00 50.69 209 ARG A C 1
ATOM 1670 O O . ARG A 1 209 ? 12.681 -22.277 23.004 1.00 50.69 209 ARG A O 1
ATOM 1677 N N . ALA A 1 210 ? 14.020 -23.498 21.681 1.00 48.03 210 ALA A N 1
ATOM 1678 C CA . ALA A 1 210 ? 12.927 -24.099 20.927 1.00 48.03 210 ALA A CA 1
ATOM 1679 C C . ALA A 1 210 ? 12.126 -25.108 21.767 1.00 48.03 210 ALA A C 1
ATOM 1681 O O . ALA A 1 210 ? 10.933 -25.253 21.530 1.00 48.03 210 ALA A O 1
ATOM 1682 N N . ALA A 1 211 ? 12.729 -25.787 22.755 1.00 48.03 211 ALA A N 1
ATOM 1683 C CA . ALA A 1 211 ? 11.981 -26.641 23.681 1.00 48.03 211 ALA A CA 1
ATOM 1684 C C . ALA A 1 211 ? 11.235 -25.835 24.748 1.00 48.03 211 ALA A C 1
ATOM 1686 O O . ALA A 1 211 ? 10.132 -26.237 25.092 1.00 48.03 211 ALA A O 1
ATOM 1687 N N . GLU A 1 212 ? 11.762 -24.700 25.226 1.00 49.78 212 GLU A N 1
ATOM 1688 C CA . GLU A 1 212 ? 10.990 -23.774 26.076 1.00 49.78 212 GLU A CA 1
ATOM 1689 C C . GLU A 1 212 ? 9.789 -23.181 25.319 1.00 49.78 212 GLU A C 1
ATOM 1691 O O . GLU A 1 212 ? 8.669 -23.152 25.833 1.00 49.78 212 GLU A O 1
ATOM 1696 N N . GLU A 1 2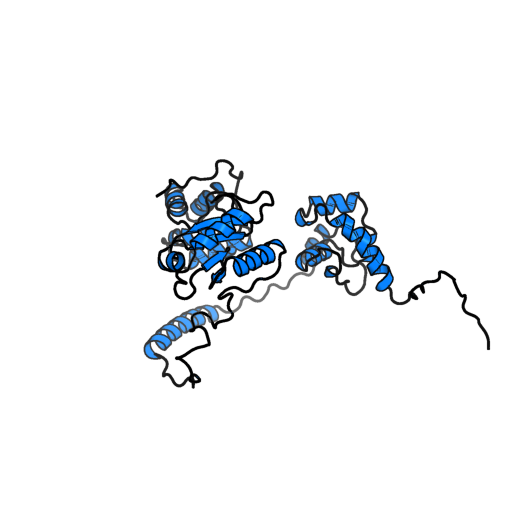13 ? 9.991 -22.764 24.066 1.00 51.22 213 GLU A N 1
ATOM 1697 C CA . GLU A 1 213 ? 8.928 -22.256 23.190 1.00 51.22 213 GLU A CA 1
ATOM 1698 C C . GLU A 1 213 ? 7.935 -23.370 22.798 1.00 51.22 213 GLU A C 1
ATOM 1700 O O . GLU A 1 213 ? 6.726 -23.149 22.782 1.00 51.22 213 GLU A O 1
ATOM 1705 N N . ALA A 1 214 ? 8.399 -24.602 22.566 1.00 49.75 214 ALA A N 1
ATOM 1706 C CA . ALA A 1 214 ? 7.533 -25.745 22.273 1.00 49.75 214 ALA A CA 1
ATOM 1707 C C . ALA A 1 214 ? 6.793 -26.276 23.510 1.00 49.75 214 ALA A C 1
ATOM 1709 O O . ALA A 1 214 ? 5.661 -26.727 23.375 1.00 49.75 214 ALA A O 1
ATOM 1710 N N . GLN A 1 215 ? 7.381 -26.212 24.710 1.00 57.00 215 GLN A N 1
ATOM 1711 C CA . GLN A 1 215 ? 6.695 -26.567 25.958 1.00 57.00 215 GLN A CA 1
ATOM 1712 C C . GLN A 1 215 ? 5.612 -25.551 26.294 1.00 57.00 215 GLN A C 1
ATOM 1714 O O . GLN A 1 215 ? 4.500 -25.948 26.621 1.00 57.00 215 GLN A O 1
ATOM 1719 N N . THR A 1 216 ? 5.891 -24.258 26.125 1.00 60.41 216 THR A N 1
ATOM 1720 C CA . THR A 1 216 ? 4.874 -23.211 26.290 1.00 60.41 216 THR A CA 1
ATOM 1721 C C . THR A 1 216 ? 3.760 -23.337 25.246 1.00 60.41 216 THR A C 1
ATOM 1723 O O . THR A 1 216 ? 2.587 -23.230 25.594 1.00 60.41 216 THR A O 1
ATOM 1726 N N . LEU A 1 217 ? 4.076 -23.665 23.989 1.00 49.31 217 LEU A N 1
ATOM 1727 C CA . LEU A 1 217 ? 3.074 -23.979 22.959 1.00 49.31 217 LEU A CA 1
ATOM 1728 C C . LEU A 1 217 ? 2.273 -25.257 23.260 1.00 49.31 217 LEU A C 1
ATOM 1730 O O . LEU A 1 217 ? 1.063 -25.267 23.046 1.00 49.31 217 LEU A O 1
ATOM 1734 N N . ALA A 1 218 ? 2.908 -26.307 23.781 1.00 46.00 218 ALA A N 1
ATOM 1735 C CA . ALA A 1 218 ? 2.252 -27.565 24.133 1.00 46.00 218 ALA A CA 1
ATOM 1736 C C . ALA A 1 218 ? 1.381 -27.448 25.395 1.00 46.00 218 ALA A C 1
ATOM 1738 O O . ALA A 1 218 ? 0.326 -28.069 25.462 1.00 46.00 218 ALA A O 1
ATOM 1739 N N . GLU A 1 219 ? 1.764 -26.628 26.376 1.00 53.00 219 GLU A N 1
ATOM 1740 C CA . GLU A 1 219 ? 0.927 -26.310 27.542 1.00 53.00 219 GLU A CA 1
ATOM 1741 C C . GLU A 1 219 ? -0.291 -25.473 27.143 1.00 53.00 219 GLU A C 1
ATOM 1743 O O . GLU A 1 219 ? -1.401 -25.726 27.615 1.00 53.00 219 GLU A O 1
ATOM 1748 N N . VAL A 1 220 ? -0.110 -24.524 26.216 1.00 49.19 220 VAL A N 1
ATOM 1749 C CA . VAL A 1 220 ? -1.219 -23.761 25.635 1.00 49.19 220 VAL A CA 1
ATOM 1750 C C . VAL A 1 220 ? -2.145 -24.694 24.855 1.00 49.19 220 VAL A C 1
ATOM 1752 O O . VAL A 1 220 ? -3.348 -24.643 25.083 1.00 49.19 220 VAL A O 1
ATOM 1755 N N . GLN A 1 221 ? -1.616 -25.588 24.011 1.00 43.91 221 GLN A N 1
ATOM 1756 C CA . GLN A 1 221 ? -2.393 -26.563 23.229 1.00 43.91 221 GLN A CA 1
ATOM 1757 C C . GLN A 1 221 ? -3.105 -27.607 24.097 1.00 43.91 221 GLN A C 1
ATOM 1759 O O . GLN A 1 221 ? -4.289 -27.861 23.890 1.00 43.91 221 GLN A O 1
ATOM 1764 N N . GLY A 1 222 ? -2.442 -28.134 25.127 1.00 37.00 222 GLY A N 1
ATOM 1765 C CA . GLY A 1 222 ? -3.038 -29.063 26.087 1.00 37.00 222 GLY A CA 1
ATOM 1766 C C . GLY A 1 222 ? -4.169 -28.431 26.902 1.00 37.00 222 GLY A C 1
ATOM 1767 O O . GLY A 1 222 ? -5.136 -29.112 27.239 1.00 37.00 222 GLY A O 1
ATOM 1768 N N . ALA A 1 223 ? -4.114 -27.119 27.159 1.00 47.84 223 ALA A N 1
ATOM 1769 C CA . ALA A 1 223 ? -5.226 -26.382 27.755 1.00 47.84 223 ALA A CA 1
ATOM 1770 C C . ALA A 1 223 ? -6.407 -26.186 26.782 1.00 47.84 223 ALA A C 1
ATOM 1772 O O . ALA A 1 223 ? -7.552 -26.127 27.231 1.00 47.84 223 ALA A O 1
ATOM 1773 N N . VAL A 1 224 ? -6.155 -26.131 25.465 1.00 42.69 224 VAL A N 1
ATOM 1774 C CA . VAL A 1 224 ? -7.219 -26.103 24.442 1.00 42.69 224 VAL A CA 1
ATOM 1775 C C . VAL A 1 224 ? -7.845 -27.489 24.240 1.00 42.69 224 VAL A C 1
ATOM 1777 O O . VAL A 1 224 ? -9.051 -27.584 24.047 1.00 42.69 224 VAL A O 1
ATOM 1780 N N . GLU A 1 225 ? -7.063 -28.567 24.338 1.00 35.50 225 GLU A N 1
ATOM 1781 C CA . GLU A 1 225 ? -7.543 -29.949 24.172 1.00 35.50 225 GLU A CA 1
ATOM 1782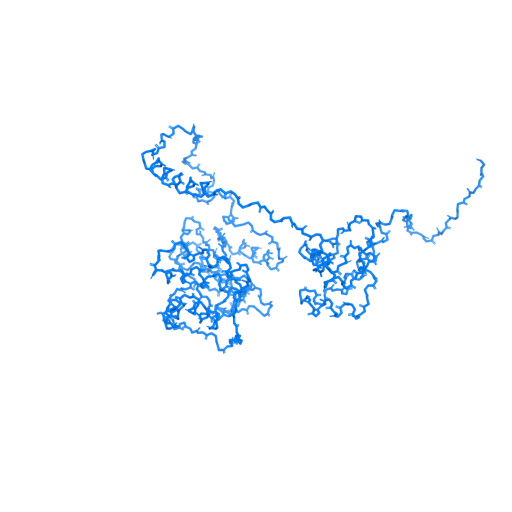 C C . GLU A 1 225 ? -8.206 -30.530 25.436 1.00 35.50 225 GLU A C 1
ATOM 1784 O O . GLU A 1 225 ? -9.102 -31.371 25.338 1.00 35.50 225 GLU A O 1
ATOM 1789 N N . ALA A 1 226 ? -7.832 -30.064 26.635 1.00 38.69 226 ALA A N 1
ATOM 1790 C CA . ALA A 1 226 ? -8.490 -30.446 27.890 1.00 38.69 226 ALA A CA 1
ATOM 1791 C C . ALA A 1 226 ? -9.895 -29.828 28.053 1.00 38.69 226 ALA A C 1
ATOM 1793 O O . ALA A 1 226 ? -10.674 -30.270 28.906 1.00 38.69 226 ALA A O 1
ATOM 1794 N N . ALA A 1 227 ? -10.260 -28.852 27.217 1.00 43.53 227 ALA A N 1
ATOM 1795 C CA . ALA A 1 227 ? -11.649 -28.467 27.016 1.00 43.53 227 ALA A CA 1
ATOM 1796 C C . ALA A 1 227 ? -12.330 -29.519 26.120 1.00 43.53 227 ALA A C 1
ATOM 1798 O O . ALA A 1 227 ? -12.280 -29.462 24.895 1.00 43.53 227 ALA A O 1
ATOM 1799 N N . SER A 1 228 ? -12.939 -30.525 26.754 1.00 36.47 228 SER A N 1
ATOM 1800 C CA . SER A 1 228 ? -13.626 -31.624 26.063 1.00 36.47 228 SER A CA 1
ATOM 1801 C C . SER A 1 228 ? -14.750 -31.157 25.111 1.00 36.47 228 SER A C 1
ATOM 1803 O O . SER A 1 228 ? -15.338 -30.090 25.305 1.00 36.47 228 SER A O 1
ATOM 1805 N N . PRO A 1 229 ? -15.067 -31.970 24.085 1.00 33.34 229 PRO A N 1
ATOM 1806 C CA . PRO A 1 229 ? -15.600 -31.531 22.800 1.00 33.34 229 PRO A CA 1
ATOM 1807 C C . PRO A 1 229 ? -17.086 -31.178 22.855 1.00 33.34 229 PRO A C 1
ATOM 1809 O O . PRO A 1 229 ? -17.918 -31.971 23.301 1.00 33.34 229 PRO A O 1
ATOM 1812 N N . VAL A 1 230 ? -17.446 -30.019 22.305 1.00 33.34 230 VAL A N 1
ATOM 1813 C CA . VAL A 1 230 ? -18.841 -29.736 21.955 1.00 33.34 230 VAL A CA 1
ATOM 1814 C C . VAL A 1 230 ? -19.153 -30.507 20.673 1.00 33.34 230 VAL A C 1
ATOM 1816 O O . VAL A 1 230 ? -18.568 -30.249 19.623 1.00 33.34 230 VAL A O 1
ATOM 1819 N N . GLN A 1 231 ? -20.045 -31.493 20.781 1.00 30.94 231 GLN A N 1
ATOM 1820 C CA . GLN A 1 231 ? -20.619 -32.206 19.639 1.00 30.94 231 GLN A CA 1
ATOM 1821 C C . GLN A 1 231 ? -21.208 -31.206 18.627 1.00 30.94 231 GLN A C 1
ATOM 1823 O O . GLN A 1 231 ? -21.817 -30.218 19.050 1.00 30.94 231 GLN A O 1
ATOM 1828 N N . PRO A 1 232 ? -21.087 -31.453 17.308 1.00 31.11 232 PRO A N 1
ATOM 1829 C CA . PRO A 1 232 ? -21.789 -30.652 16.314 1.00 31.11 232 PRO A CA 1
ATOM 1830 C C . PRO A 1 232 ? -23.291 -30.710 16.617 1.00 31.11 232 PRO A C 1
ATOM 1832 O O . PRO A 1 232 ? -23.806 -31.816 16.813 1.00 31.11 232 PRO A O 1
ATOM 1835 N N . PRO A 1 233 ? -24.021 -29.582 16.665 1.00 29.97 233 PRO A N 1
ATOM 1836 C CA . PRO A 1 233 ? -25.468 -29.671 16.675 1.00 29.97 233 PRO A CA 1
ATOM 1837 C C . PRO A 1 233 ? -25.890 -30.351 15.371 1.00 29.97 233 PRO A C 1
ATOM 1839 O O . PRO A 1 233 ? -25.539 -29.895 14.282 1.00 29.97 233 PRO A O 1
ATOM 1842 N N . GLU A 1 234 ? -26.616 -31.462 15.493 1.00 27.27 234 GLU A N 1
ATOM 1843 C CA . GLU A 1 234 ? -27.328 -32.077 14.380 1.00 27.27 234 GLU A CA 1
ATOM 1844 C C . GLU A 1 234 ? -28.159 -30.990 13.694 1.00 27.27 234 GLU A C 1
ATOM 1846 O O . GLU A 1 234 ? -29.092 -30.425 14.276 1.00 27.27 234 GLU A O 1
ATOM 1851 N N . ALA A 1 235 ? -27.785 -30.664 12.458 1.00 26.58 235 ALA A N 1
ATOM 1852 C CA . ALA A 1 235 ? -28.559 -29.776 11.621 1.00 26.58 235 ALA A CA 1
ATOM 1853 C C . ALA A 1 235 ? -29.923 -30.431 11.395 1.00 26.58 235 ALA A C 1
ATOM 1855 O O . ALA A 1 235 ? -30.041 -31.446 10.705 1.00 26.58 235 ALA A O 1
ATOM 1856 N N . LYS A 1 236 ? -30.972 -29.850 11.984 1.00 26.80 236 LYS A N 1
ATOM 1857 C CA . LYS A 1 236 ? -32.331 -30.125 11.531 1.00 26.80 236 LYS A CA 1
ATOM 1858 C C . LYS A 1 236 ? -32.389 -29.728 10.061 1.00 26.80 236 LYS A C 1
ATOM 1860 O O . LYS A 1 236 ? -32.075 -28.596 9.702 1.00 26.80 236 LYS A O 1
ATOM 1865 N N . SER A 1 237 ? -32.779 -30.684 9.232 1.00 32.53 237 SER A N 1
ATOM 1866 C CA . SER A 1 237 ? -32.833 -30.647 7.770 1.00 32.53 237 SER A CA 1
ATOM 1867 C C . SER A 1 237 ? -33.870 -29.664 7.195 1.00 32.53 237 SER A C 1
ATOM 1869 O O . SER A 1 237 ? -34.492 -29.971 6.191 1.00 32.53 237 SER A O 1
ATOM 1871 N N . GLY A 1 238 ? -34.116 -28.523 7.846 1.00 28.83 238 GLY A N 1
ATOM 1872 C CA . GLY A 1 238 ? -35.134 -27.547 7.445 1.00 28.83 238 GLY A CA 1
ATOM 1873 C C . GLY A 1 238 ? -34.611 -26.139 7.149 1.00 28.83 238 GLY A C 1
ATOM 1874 O O . GLY A 1 238 ? -35.314 -25.375 6.496 1.00 28.83 238 GLY A O 1
ATOM 1875 N N . ASP A 1 239 ? -33.398 -25.783 7.588 1.00 29.84 239 ASP A N 1
ATOM 1876 C CA . ASP A 1 239 ? -32.892 -24.403 7.459 1.00 29.84 239 ASP A CA 1
ATOM 1877 C C . ASP A 1 239 ? -31.887 -24.207 6.306 1.00 29.84 239 ASP A C 1
ATOM 1879 O O . ASP A 1 239 ? -31.618 -23.075 5.913 1.00 29.84 239 ASP A O 1
ATOM 1883 N N . VAL A 1 240 ? -31.381 -25.292 5.703 1.00 30.11 240 VAL A N 1
ATOM 1884 C CA . VAL A 1 240 ? -30.503 -25.227 4.513 1.00 30.11 240 VAL A CA 1
ATOM 1885 C C . VAL A 1 240 ? -31.308 -25.036 3.219 1.00 30.11 240 VAL A C 1
ATOM 1887 O O . VAL A 1 240 ? -30.825 -24.391 2.293 1.00 30.11 240 VAL A O 1
ATOM 1890 N N . GLU A 1 241 ? -32.558 -25.506 3.165 1.00 28.75 241 GLU A N 1
ATOM 1891 C CA . GLU A 1 241 ? -33.442 -25.272 2.010 1.00 28.75 241 GLU A CA 1
ATOM 1892 C C . GLU A 1 241 ? -33.870 -23.799 1.892 1.00 28.75 241 GLU A C 1
ATOM 1894 O O . GLU A 1 241 ? -33.918 -23.260 0.790 1.00 28.75 241 GLU A O 1
ATOM 1899 N N . LYS A 1 242 ? -34.058 -23.090 3.013 1.00 28.41 242 LYS A N 1
ATOM 1900 C CA . LYS A 1 242 ? -34.584 -21.714 2.988 1.00 28.41 242 LYS A CA 1
ATOM 1901 C C . LYS A 1 242 ? -33.612 -20.647 2.481 1.00 28.41 242 LYS A C 1
ATOM 1903 O O . LYS A 1 242 ? -34.061 -19.650 1.929 1.00 28.41 242 LYS A O 1
ATOM 1908 N N . VAL A 1 243 ? -32.299 -20.830 2.642 1.00 33.72 243 VAL A N 1
ATOM 1909 C CA . VAL A 1 243 ? -31.303 -19.827 2.202 1.00 33.72 243 VAL A CA 1
ATOM 1910 C C . VAL A 1 243 ? -30.959 -19.982 0.712 1.00 33.72 243 VAL A C 1
ATOM 1912 O O . VAL A 1 243 ? -30.622 -19.005 0.044 1.00 33.72 243 VAL A O 1
ATOM 1915 N N . ALA A 1 244 ? -31.102 -21.190 0.157 1.00 33.59 244 ALA A N 1
ATOM 1916 C CA . ALA A 1 244 ? -30.962 -21.422 -1.280 1.00 33.59 244 ALA A CA 1
ATOM 1917 C C . ALA A 1 244 ? -32.186 -20.912 -2.069 1.00 33.59 244 ALA A C 1
ATOM 1919 O O . ALA A 1 244 ? -32.029 -20.377 -3.167 1.00 33.59 244 ALA A O 1
ATOM 1920 N N . GLU A 1 245 ? -33.389 -21.002 -1.493 1.00 33.41 245 GLU A N 1
ATOM 1921 C CA . GLU A 1 245 ? -34.626 -20.530 -2.132 1.00 33.41 245 GLU A CA 1
ATOM 1922 C C . GLU A 1 245 ? -34.723 -18.996 -2.246 1.00 33.41 245 GLU A C 1
ATOM 1924 O O . GLU A 1 245 ? -35.331 -18.499 -3.190 1.00 33.41 245 GLU A O 1
ATOM 1929 N N . GLU A 1 246 ? -34.084 -18.220 -1.361 1.00 43.47 246 GLU A N 1
ATOM 1930 C CA . GLU A 1 246 ? -34.156 -16.744 -1.399 1.00 43.47 246 GLU A CA 1
ATOM 1931 C C . GLU A 1 246 ? -33.205 -16.074 -2.416 1.00 43.47 246 GLU A C 1
ATOM 1933 O O . GLU A 1 246 ? -33.274 -14.859 -2.618 1.00 43.47 246 GLU A O 1
ATOM 1938 N N . SER A 1 247 ? -32.332 -16.834 -3.093 1.00 49.53 247 SER A N 1
ATOM 1939 C CA . SER A 1 247 ? -31.349 -16.300 -4.060 1.00 49.53 247 SER A CA 1
ATOM 1940 C C . SER A 1 247 ? -31.440 -16.880 -5.481 1.00 49.53 247 SER A C 1
ATOM 1942 O O . SER A 1 247 ? -30.894 -16.283 -6.415 1.00 49.53 247 SER A O 1
ATOM 1944 N N . ALA A 1 248 ? -32.176 -17.976 -5.688 1.00 56.31 248 ALA A N 1
ATOM 1945 C CA . ALA A 1 248 ? -32.365 -18.592 -7.000 1.00 56.31 248 ALA A CA 1
ATOM 1946 C C . ALA A 1 248 ? -33.502 -17.911 -7.787 1.00 56.31 248 ALA A C 1
ATOM 1948 O O . ALA A 1 248 ? -34.677 -18.234 -7.626 1.00 56.31 248 ALA A O 1
ATOM 1949 N N . ARG A 1 249 ? -33.162 -16.961 -8.669 1.00 69.88 249 ARG A N 1
ATOM 1950 C CA . ARG A 1 249 ? -34.127 -16.376 -9.624 1.00 69.88 249 ARG A CA 1
ATOM 1951 C C . ARG A 1 249 ? -34.388 -17.300 -10.821 1.00 69.88 249 ARG A C 1
ATOM 1953 O O . ARG A 1 249 ? -35.462 -17.231 -11.412 1.00 69.88 249 ARG A O 1
ATOM 1960 N N . PHE A 1 250 ? -33.416 -18.134 -11.193 1.00 78.62 250 PHE A N 1
ATOM 1961 C CA . PHE A 1 250 ? -33.495 -19.015 -12.359 1.00 78.62 250 PHE A CA 1
ATOM 1962 C C . PHE A 1 250 ? -33.638 -20.480 -11.935 1.00 78.62 250 PHE A C 1
ATOM 1964 O O . PHE A 1 250 ? -32.941 -20.945 -11.035 1.00 78.62 250 PHE A O 1
ATOM 1971 N N . GLU A 1 251 ? -34.522 -21.224 -12.606 1.00 76.25 251 GLU A N 1
ATOM 1972 C CA . GLU A 1 251 ? -34.669 -22.666 -12.386 1.00 76.25 251 GLU A CA 1
ATOM 1973 C C . GLU A 1 251 ? -33.387 -23.396 -12.790 1.00 76.25 251 GLU A C 1
ATOM 1975 O O . GLU A 1 251 ? -32.952 -23.308 -13.942 1.00 76.25 251 GLU A O 1
ATOM 1980 N N . ARG A 1 252 ? -32.793 -24.135 -11.848 1.00 80.00 252 ARG A N 1
ATOM 1981 C CA . ARG A 1 252 ? -31.590 -24.934 -12.084 1.00 80.00 252 ARG A CA 1
ATOM 1982 C C . ARG A 1 252 ? -31.953 -26.229 -12.835 1.00 80.00 252 ARG A C 1
ATOM 1984 O O . ARG A 1 252 ? -32.672 -27.052 -12.273 1.00 80.00 252 ARG A O 1
ATOM 1991 N N . PRO A 1 253 ? -31.458 -26.457 -14.066 1.00 76.31 253 PRO A N 1
ATOM 1992 C CA . PRO A 1 253 ? -31.760 -27.666 -14.831 1.00 76.31 253 PRO A CA 1
ATOM 1993 C C . PRO A 1 253 ? -31.088 -28.911 -14.230 1.00 76.31 253 PRO A C 1
ATOM 1995 O O . PRO A 1 253 ? -29.988 -28.816 -13.684 1.00 76.31 253 PRO A O 1
ATOM 1998 N N . GLU A 1 254 ? -31.699 -30.091 -14.390 1.00 61.88 254 GLU A N 1
ATOM 1999 C CA . GLU A 1 254 ? -31.092 -31.369 -13.987 1.00 61.88 254 GLU A CA 1
ATOM 2000 C C . GLU A 1 254 ? -29.886 -31.737 -14.885 1.00 61.88 254 GLU A C 1
ATOM 2002 O O . GLU A 1 254 ? -29.942 -31.646 -16.116 1.00 61.88 254 GLU A O 1
ATOM 2007 N N . GLY A 1 255 ? -28.772 -32.150 -14.266 1.00 69.62 255 GLY A N 1
ATOM 2008 C CA . GLY A 1 255 ? -27.532 -32.591 -14.928 1.00 69.62 255 GLY A CA 1
ATOM 2009 C C . GLY A 1 255 ? -26.262 -31.881 -14.430 1.00 69.62 255 GLY A C 1
ATOM 2010 O O . GLY A 1 255 ? -26.330 -30.959 -13.619 1.00 69.62 255 GLY A O 1
ATOM 2011 N N . GLU A 1 256 ? -25.088 -32.325 -14.896 1.00 73.25 256 GLU A N 1
ATOM 2012 C CA . GLU A 1 256 ? -23.798 -31.708 -14.532 1.00 73.25 256 GLU A CA 1
ATOM 2013 C C . GLU A 1 256 ? -23.702 -30.263 -15.054 1.00 73.25 256 GLU A C 1
ATOM 2015 O O . GLU A 1 256 ? -24.008 -30.055 -16.225 1.00 73.25 256 GLU A O 1
ATOM 2020 N N . PRO A 1 257 ? -23.289 -29.268 -14.245 1.00 81.00 257 PRO A N 1
ATOM 2021 C CA . PRO A 1 257 ? -23.134 -27.879 -14.688 1.00 81.00 257 PRO A CA 1
ATOM 2022 C C . PRO A 1 257 ? -22.161 -27.723 -15.864 1.00 81.00 257 PRO A C 1
ATOM 2024 O O . PRO A 1 257 ? -21.135 -28.398 -15.918 1.00 81.00 257 PRO A O 1
ATOM 2027 N N . ASP A 1 258 ? -22.456 -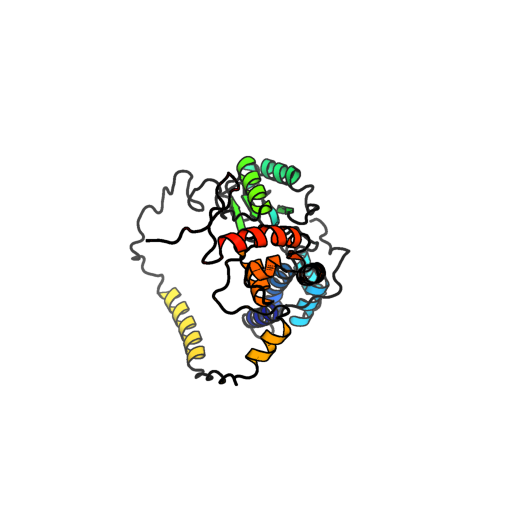26.791 -16.770 1.00 82.69 258 ASP A N 1
ATOM 2028 C CA . ASP A 1 258 ? -21.514 -26.400 -17.817 1.00 82.69 258 ASP A CA 1
ATOM 2029 C C . ASP A 1 258 ? -20.401 -25.516 -17.231 1.00 82.69 258 ASP A C 1
ATOM 2031 O O . ASP A 1 258 ? -20.599 -24.773 -16.267 1.00 82.69 258 ASP A O 1
ATOM 2035 N N . ASP A 1 259 ? -19.228 -25.553 -17.859 1.00 84.19 259 ASP A N 1
ATOM 2036 C CA . ASP A 1 259 ? -18.103 -24.683 -17.521 1.00 84.19 259 ASP A CA 1
ATOM 2037 C C . ASP A 1 259 ? -18.302 -23.280 -18.123 1.00 84.19 259 ASP A C 1
ATOM 2039 O O . ASP A 1 259 ? -17.826 -22.959 -19.218 1.00 84.19 259 ASP A O 1
ATOM 2043 N N . LEU A 1 260 ? -19.074 -22.441 -17.435 1.00 80.06 260 LEU A N 1
ATOM 2044 C CA . LEU A 1 260 ? -19.393 -21.077 -17.857 1.00 80.06 260 LEU A CA 1
ATOM 2045 C C . LEU A 1 260 ? -18.158 -20.187 -18.071 1.00 80.06 260 LEU A C 1
ATOM 2047 O O . LEU A 1 260 ? -18.284 -19.205 -18.799 1.00 80.06 260 LEU A O 1
ATOM 2051 N N . THR A 1 261 ? -16.975 -20.534 -17.544 1.00 81.69 261 THR A N 1
ATOM 2052 C CA . THR A 1 261 ? -15.718 -19.808 -17.820 1.00 81.69 261 THR A CA 1
ATOM 2053 C C . THR A 1 261 ? -15.322 -19.795 -19.301 1.00 81.69 261 THR A C 1
ATOM 2055 O O . THR A 1 261 ? -14.500 -18.987 -19.727 1.00 81.69 261 THR A O 1
ATOM 2058 N N . LYS A 1 262 ? -15.938 -20.652 -20.128 1.00 81.44 262 LYS A N 1
ATOM 2059 C CA . LYS A 1 262 ? -15.777 -20.624 -21.591 1.00 81.44 262 LYS A CA 1
ATOM 2060 C C . LYS A 1 262 ? -16.536 -19.480 -22.274 1.00 81.44 262 LYS A C 1
ATOM 2062 O O . LYS A 1 262 ? -16.363 -19.276 -23.475 1.00 81.44 262 LYS A O 1
ATOM 2067 N N . LEU A 1 263 ? -17.388 -18.753 -21.549 1.00 78.38 263 LEU A N 1
ATOM 2068 C CA . LEU A 1 263 ? -17.991 -17.510 -22.026 1.00 78.38 263 LEU A CA 1
ATOM 2069 C C . LEU A 1 263 ? -16.970 -16.368 -21.932 1.00 78.38 263 LEU A C 1
ATOM 2071 O O . LEU A 1 263 ? -16.129 -16.337 -21.038 1.00 78.38 263 LEU A O 1
ATOM 2075 N N . VAL A 1 264 ? -17.043 -15.426 -22.874 1.00 71.50 264 VAL A N 1
ATOM 2076 C CA . VAL A 1 264 ? -16.108 -14.293 -22.955 1.00 71.50 264 VAL A CA 1
ATOM 2077 C C . VAL A 1 264 ? -16.133 -13.485 -21.652 1.00 71.50 264 VAL A C 1
ATOM 2079 O O . VAL A 1 264 ? -17.203 -13.147 -21.142 1.00 71.50 264 VAL A O 1
ATOM 2082 N N . ASP A 1 265 ? -14.942 -13.187 -21.124 1.00 66.31 265 ASP A N 1
ATOM 2083 C CA . ASP A 1 265 ? -14.717 -12.389 -19.912 1.00 66.31 265 ASP A CA 1
ATOM 2084 C C . ASP A 1 265 ? -15.415 -12.905 -18.639 1.00 66.31 265 ASP A C 1
ATOM 2086 O O . ASP A 1 265 ? -15.752 -12.116 -17.748 1.00 66.31 265 ASP A O 1
ATOM 2090 N N . LEU A 1 266 ? -15.620 -14.224 -18.543 1.00 76.50 266 LEU A N 1
ATOM 2091 C CA . LEU A 1 266 ? -16.233 -14.883 -17.391 1.00 76.50 266 LEU A CA 1
ATOM 2092 C C . LEU A 1 266 ? -15.180 -15.662 -16.584 1.00 76.50 266 LEU A C 1
ATOM 2094 O O . LEU A 1 266 ? -14.721 -16.725 -16.989 1.00 76.50 266 LEU A O 1
ATOM 2098 N N . ASP A 1 267 ? -14.777 -15.114 -15.437 1.00 73.75 267 ASP A N 1
ATOM 2099 C CA . ASP A 1 267 ? -13.825 -15.746 -14.512 1.00 73.75 267 ASP A CA 1
ATOM 2100 C C . ASP A 1 267 ? -14.504 -16.792 -13.582 1.00 73.75 267 ASP A C 1
ATOM 2102 O O . ASP A 1 267 ? -15.736 -16.870 -13.514 1.00 73.75 267 ASP A O 1
ATOM 2106 N N . PRO A 1 268 ? -13.745 -17.641 -12.857 1.00 79.88 268 PRO A N 1
ATOM 2107 C CA . PRO A 1 268 ? -14.329 -18.649 -11.962 1.00 79.88 268 PRO A CA 1
ATOM 2108 C C . PRO A 1 268 ? -15.258 -18.069 -10.881 1.00 79.88 268 PRO A C 1
ATOM 2110 O O . PRO A 1 268 ? -16.255 -18.694 -10.513 1.00 79.88 268 PRO A O 1
ATOM 2113 N N . ASP A 1 269 ? -14.992 -16.848 -10.415 1.00 74.00 269 ASP A N 1
ATOM 2114 C CA . ASP A 1 269 ? -15.826 -16.165 -9.424 1.00 74.00 269 ASP A CA 1
ATOM 2115 C C . ASP A 1 269 ? -17.138 -15.653 -10.038 1.00 74.00 269 ASP A C 1
ATOM 2117 O O . ASP A 1 269 ? -18.185 -15.615 -9.376 1.00 74.00 269 ASP A O 1
ATOM 2121 N N . ALA A 1 270 ? -17.114 -15.258 -11.312 1.00 75.75 270 ALA A N 1
ATOM 2122 C CA . ALA A 1 270 ? -18.280 -14.947 -12.123 1.00 75.75 270 ALA A CA 1
ATOM 2123 C C . ALA A 1 270 ? -19.172 -16.179 -12.270 1.00 75.75 270 ALA A C 1
ATOM 2125 O O . ALA A 1 270 ? -20.367 -16.102 -11.967 1.00 75.75 270 ALA A O 1
ATOM 2126 N N . GLN A 1 271 ? -18.578 -17.322 -12.621 1.00 81.12 271 GLN A N 1
ATOM 2127 C CA . GLN A 1 271 ? -19.276 -18.603 -12.713 1.00 81.12 271 GLN A CA 1
ATOM 2128 C C . GLN A 1 271 ? -19.900 -19.001 -11.375 1.00 81.12 271 GLN A C 1
ATOM 2130 O O . GLN A 1 271 ? -21.061 -19.402 -11.345 1.00 81.12 271 GLN A O 1
ATOM 2135 N N . HIS A 1 272 ? -19.186 -18.841 -10.257 1.00 79.81 272 HIS A N 1
ATOM 2136 C CA . HIS A 1 272 ? -19.741 -19.157 -8.943 1.00 79.81 272 HIS A CA 1
ATOM 2137 C C . HIS A 1 272 ? -20.990 -18.338 -8.600 1.00 79.81 272 HIS A C 1
ATOM 2139 O O . HIS A 1 272 ? -21.954 -18.921 -8.103 1.00 79.81 272 HIS A O 1
ATOM 2145 N N . ALA A 1 273 ? -21.042 -17.033 -8.896 1.00 78.62 273 ALA A N 1
ATOM 2146 C CA . ALA A 1 273 ? -22.277 -16.293 -8.609 1.00 78.62 273 ALA A CA 1
ATOM 2147 C C . ALA A 1 273 ? -23.395 -16.548 -9.621 1.00 78.62 273 ALA A C 1
ATOM 2149 O O . ALA A 1 273 ? -24.554 -16.475 -9.230 1.00 78.62 273 ALA A O 1
ATOM 2150 N N . LEU A 1 274 ? -23.084 -16.866 -10.884 1.00 80.88 274 LEU A N 1
ATOM 2151 C CA . LEU A 1 274 ? -24.107 -17.321 -11.832 1.00 80.88 274 LEU A CA 1
ATOM 2152 C C . LEU A 1 274 ? -24.728 -18.643 -11.368 1.00 80.88 274 LEU A C 1
ATOM 2154 O O . LEU A 1 274 ? -25.952 -18.768 -11.319 1.00 80.88 274 LEU A O 1
ATOM 2158 N N . ASN A 1 275 ? -23.894 -19.572 -10.902 1.00 83.44 275 ASN A N 1
ATOM 2159 C CA . ASN A 1 275 ? -24.349 -20.823 -10.309 1.00 83.44 275 ASN A CA 1
ATOM 2160 C C . ASN A 1 275 ? -25.205 -20.579 -9.056 1.00 83.44 275 ASN A C 1
ATOM 2162 O O . ASN A 1 275 ? -26.203 -21.272 -8.859 1.00 83.44 275 ASN A O 1
ATOM 2166 N N . ALA A 1 276 ? -24.852 -19.581 -8.236 1.00 79.94 276 ALA A N 1
ATOM 2167 C CA . ALA A 1 276 ? -25.606 -19.214 -7.037 1.00 79.94 276 ALA A CA 1
ATOM 2168 C C . ALA A 1 276 ? -27.007 -18.651 -7.346 1.00 79.94 276 ALA A C 1
ATOM 2170 O O . ALA A 1 276 ? -27.927 -18.884 -6.571 1.00 79.94 276 ALA A O 1
ATOM 2171 N N . ILE A 1 277 ? -27.195 -17.967 -8.482 1.00 82.06 277 ILE A N 1
ATOM 2172 C CA . ILE A 1 277 ? -28.517 -17.468 -8.919 1.00 82.06 277 ILE A CA 1
ATOM 2173 C C . ILE A 1 277 ? -29.308 -18.478 -9.767 1.00 82.06 277 ILE A C 1
ATOM 2175 O O . ILE A 1 277 ? -30.408 -18.161 -10.225 1.00 82.06 277 ILE A O 1
ATOM 2179 N N . GLY A 1 278 ? -28.767 -19.685 -9.969 1.00 81.19 278 GLY A N 1
ATOM 2180 C CA . GLY A 1 278 ? -29.417 -20.788 -10.685 1.00 81.19 278 GLY A CA 1
ATOM 2181 C C . GLY A 1 278 ? -29.053 -20.914 -12.168 1.00 81.19 278 GLY A C 1
ATOM 2182 O O . GLY A 1 278 ? -29.594 -21.783 -12.849 1.00 81.19 278 GLY A O 1
ATOM 2183 N N . ILE A 1 279 ? -28.127 -20.096 -12.679 1.00 85.50 279 ILE A N 1
ATOM 2184 C CA . ILE A 1 279 ? -27.604 -20.190 -14.048 1.00 85.50 279 ILE A CA 1
ATOM 2185 C C . ILE A 1 279 ? -26.386 -21.110 -14.039 1.00 85.50 279 ILE A C 1
ATOM 2187 O O . ILE A 1 279 ? -25.306 -20.714 -13.619 1.00 85.50 279 ILE A O 1
ATOM 2191 N N . THR A 1 280 ? -26.557 -22.334 -14.528 1.00 86.25 280 THR A N 1
ATOM 2192 C CA . THR A 1 280 ? -25.514 -23.371 -14.522 1.00 86.25 280 THR A CA 1
ATOM 2193 C C . THR A 1 280 ? -25.252 -23.970 -15.906 1.00 86.25 280 THR A C 1
ATOM 2195 O O . THR A 1 280 ? -24.482 -24.919 -16.026 1.00 86.25 280 THR A O 1
ATOM 2198 N N . ARG A 1 281 ? -25.935 -23.486 -16.954 1.00 85.12 281 ARG A N 1
ATOM 2199 C CA . ARG A 1 281 ? -25.885 -24.028 -18.324 1.00 85.12 281 ARG A CA 1
ATOM 2200 C C . ARG A 1 281 ? -25.797 -22.925 -19.375 1.00 85.12 281 ARG A C 1
ATOM 2202 O O . ARG A 1 281 ? -26.462 -21.895 -19.239 1.00 85.12 281 ARG A O 1
ATOM 2209 N N . TYR A 1 282 ? -25.114 -23.180 -20.494 1.00 82.19 282 TYR A N 1
ATOM 2210 C CA . TYR A 1 282 ? -25.080 -22.241 -21.628 1.00 82.19 282 TYR A CA 1
ATOM 2211 C C . TYR A 1 282 ? -26.482 -21.985 -22.199 1.00 82.19 282 TYR A C 1
ATOM 2213 O O . TYR A 1 282 ? -26.822 -20.856 -22.547 1.00 82.19 282 TYR A O 1
ATOM 2221 N N . GLY A 1 283 ? -27.338 -23.011 -22.229 1.00 79.12 283 GLY A N 1
ATOM 2222 C CA . GLY A 1 283 ? -28.719 -22.886 -22.698 1.00 79.12 283 GLY A CA 1
ATOM 2223 C C . GLY A 1 283 ? -29.585 -21.923 -21.874 1.00 79.12 283 GLY A C 1
ATOM 2224 O O . GLY A 1 283 ? -30.518 -21.341 -22.423 1.00 79.12 283 GLY A O 1
ATOM 2225 N N . GLN A 1 284 ? -29.277 -21.716 -20.586 1.00 82.25 284 GLN A N 1
ATOM 2226 C CA . GLN A 1 284 ? -29.952 -20.709 -19.756 1.00 82.25 284 GLN A CA 1
ATOM 2227 C C . GLN A 1 284 ? -29.447 -19.306 -20.090 1.00 82.25 284 GLN A C 1
ATOM 2229 O O . GLN A 1 284 ? -30.253 -18.405 -20.303 1.00 82.25 284 GLN A O 1
ATOM 2234 N N . VAL A 1 285 ? -28.125 -19.146 -20.225 1.00 81.00 285 VAL A N 1
ATOM 2235 C CA . VAL A 1 285 ? -27.502 -17.872 -20.611 1.00 81.00 285 VAL A CA 1
ATOM 2236 C C . VAL A 1 285 ? -28.033 -17.404 -21.967 1.00 81.00 285 VAL A C 1
ATOM 2238 O O . VAL A 1 285 ? -28.447 -16.263 -22.096 1.00 81.00 285 VAL A O 1
ATOM 2241 N N . GLY A 1 286 ? -28.144 -18.289 -22.962 1.00 77.88 286 GLY A N 1
ATOM 2242 C CA . GLY A 1 286 ? -28.662 -17.943 -24.293 1.00 77.88 286 GLY A CA 1
ATOM 2243 C C . GLY A 1 286 ? -30.157 -17.577 -24.354 1.00 77.88 286 GLY A C 1
ATOM 2244 O O . GLY A 1 286 ? -30.626 -17.150 -25.414 1.00 77.88 286 GLY A O 1
ATOM 2245 N N . ARG A 1 287 ? -30.903 -17.756 -23.252 1.00 79.94 287 ARG A N 1
ATOM 2246 C CA . ARG A 1 287 ? -32.345 -17.472 -23.123 1.00 79.94 287 ARG A CA 1
ATOM 2247 C C . ARG A 1 287 ? -32.658 -16.302 -22.184 1.00 79.94 287 ARG A C 1
ATOM 2249 O O . ARG A 1 287 ? -33.838 -16.012 -22.001 1.00 79.94 287 ARG A O 1
ATOM 2256 N N . LEU A 1 288 ? -31.648 -15.641 -21.610 1.00 83.31 288 LEU A N 1
ATOM 2257 C CA . LEU A 1 288 ? -31.870 -14.480 -20.745 1.00 83.31 288 LEU A CA 1
ATOM 2258 C C . LEU A 1 288 ? -32.581 -13.367 -21.524 1.00 83.31 288 LEU A C 1
ATOM 2260 O O . LEU A 1 288 ? -32.204 -13.030 -22.650 1.00 83.31 288 LEU A O 1
ATOM 2264 N N . THR A 1 289 ? -33.627 -12.808 -20.922 1.00 83.12 289 THR A N 1
ATOM 2265 C CA . THR A 1 289 ? -34.347 -11.661 -21.482 1.00 83.12 289 THR A CA 1
ATOM 2266 C C . THR A 1 289 ? -33.625 -10.350 -21.158 1.00 83.12 289 THR A C 1
ATOM 2268 O O . THR A 1 289 ? -32.713 -10.315 -20.331 1.00 83.12 289 THR A O 1
ATOM 2271 N N . ALA A 1 290 ? -34.035 -9.243 -21.787 1.00 79.19 290 ALA A N 1
ATOM 2272 C CA . ALA A 1 290 ? -33.494 -7.920 -21.459 1.00 79.19 290 ALA A CA 1
ATOM 2273 C C . ALA A 1 290 ? -33.730 -7.543 -19.981 1.00 79.19 290 ALA A C 1
ATOM 2275 O O . ALA A 1 290 ? -32.858 -6.942 -19.360 1.00 79.19 290 ALA A O 1
ATOM 2276 N N . GLU A 1 291 ? -34.865 -7.958 -19.406 1.00 77.94 291 GLU A N 1
ATOM 2277 C CA . GLU A 1 291 ? -35.185 -7.743 -17.988 1.00 77.94 291 GLU A CA 1
ATOM 2278 C C . GLU A 1 291 ? -34.279 -8.571 -17.065 1.00 77.94 291 GLU A C 1
ATOM 2280 O O . GLU A 1 291 ? -33.853 -8.097 -16.012 1.00 77.94 291 GLU A O 1
ATOM 2285 N N . ASP A 1 292 ? -33.937 -9.798 -17.465 1.00 81.44 292 ASP A N 1
ATOM 2286 C CA . ASP A 1 292 ? -33.021 -10.654 -16.707 1.00 81.44 292 ASP A CA 1
ATOM 2287 C C . ASP A 1 292 ? -31.592 -10.117 -16.730 1.00 81.44 292 ASP A C 1
ATOM 2289 O O . ASP A 1 292 ? -30.908 -10.129 -15.707 1.00 81.44 292 ASP A O 1
ATOM 2293 N N . VAL A 1 293 ? -31.161 -9.600 -17.880 1.00 79.69 293 VAL A N 1
ATOM 2294 C CA . VAL A 1 293 ? -29.880 -8.910 -18.031 1.00 79.69 293 VAL A CA 1
ATOM 2295 C C . VAL A 1 293 ? -29.813 -7.687 -17.119 1.00 79.69 293 VAL A C 1
ATOM 2297 O O . VAL A 1 293 ? -28.878 -7.567 -16.332 1.00 79.69 293 VAL A O 1
ATOM 2300 N N . GLU A 1 294 ? -30.817 -6.811 -17.162 1.00 80.44 294 GLU A N 1
ATOM 2301 C CA . GLU A 1 294 ? -30.851 -5.608 -16.326 1.00 80.44 294 GLU A CA 1
ATOM 2302 C C . GLU A 1 294 ? -30.847 -5.950 -14.829 1.00 80.44 294 GLU A C 1
ATOM 2304 O O . GLU A 1 294 ? -30.140 -5.315 -14.039 1.00 80.44 294 GLU A O 1
ATOM 2309 N N . TRP A 1 295 ? -31.573 -6.997 -14.431 1.00 81.88 295 TRP A N 1
ATOM 2310 C CA . TRP A 1 295 ? -31.571 -7.483 -13.055 1.00 81.88 295 TRP A CA 1
ATOM 2311 C C . TRP A 1 295 ? -30.190 -7.998 -12.625 1.00 81.88 295 TRP A C 1
ATOM 2313 O O . TRP A 1 295 ? -29.703 -7.620 -11.555 1.00 81.88 295 TRP A O 1
ATOM 2323 N N . ILE A 1 296 ? -29.533 -8.813 -13.461 1.00 80.56 296 ILE A N 1
ATOM 2324 C CA . ILE A 1 296 ? -28.187 -9.345 -13.194 1.00 80.56 296 ILE A CA 1
ATOM 2325 C C . ILE A 1 296 ? -27.180 -8.197 -13.073 1.00 80.56 296 ILE A C 1
ATOM 2327 O O . ILE A 1 296 ? -26.410 -8.166 -12.116 1.00 80.56 296 ILE A O 1
ATOM 2331 N N . GLU A 1 297 ? -27.201 -7.231 -13.990 1.00 80.69 297 GLU A N 1
ATOM 2332 C CA . GLU A 1 297 ? -26.259 -6.107 -13.994 1.00 80.69 297 GLU A CA 1
ATOM 2333 C C . GLU A 1 297 ? -26.493 -5.119 -12.846 1.00 80.69 297 GLU A C 1
ATOM 2335 O O . GLU A 1 297 ? -25.538 -4.544 -12.321 1.00 80.69 297 GLU A O 1
ATOM 2340 N N . THR A 1 298 ? -27.744 -4.948 -12.410 1.00 79.06 298 THR A N 1
ATOM 2341 C CA . THR A 1 298 ? -28.078 -4.113 -11.247 1.00 79.06 298 THR A CA 1
ATOM 2342 C C . THR A 1 298 ? -27.654 -4.781 -9.941 1.00 79.06 298 THR A C 1
ATOM 2344 O O . THR A 1 298 ? -27.131 -4.124 -9.041 1.00 79.06 298 THR A O 1
ATOM 2347 N N . ARG A 1 299 ? -27.868 -6.097 -9.819 1.00 78.75 299 ARG A N 1
ATOM 2348 C CA . ARG A 1 299 ? -27.554 -6.855 -8.601 1.00 78.75 299 ARG A CA 1
ATOM 2349 C C . ARG A 1 299 ? -26.069 -7.190 -8.482 1.00 78.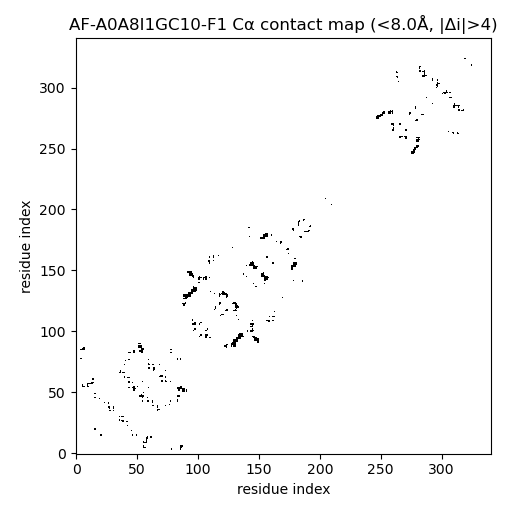75 299 ARG A C 1
ATOM 2351 O O . ARG A 1 299 ? -25.550 -7.255 -7.368 1.00 78.75 299 ARG A O 1
ATOM 2358 N N . TYR A 1 300 ? -25.401 -7.370 -9.616 1.00 76.38 300 TYR A N 1
ATOM 2359 C CA . TYR A 1 300 ? -23.984 -7.688 -9.731 1.00 76.38 300 TYR A CA 1
ATOM 2360 C C . TYR A 1 300 ? -23.320 -6.677 -10.674 1.00 76.38 300 TYR A C 1
ATOM 2362 O O . TYR A 1 300 ? -23.117 -6.969 -11.856 1.00 76.38 300 TYR A O 1
ATOM 2370 N N . PRO A 1 301 ? -22.910 -5.504 -10.153 1.00 74.50 301 PRO A N 1
ATOM 2371 C CA . PRO A 1 301 ? -22.310 -4.432 -10.953 1.00 74.50 301 PRO A CA 1
ATOM 2372 C C . PRO A 1 301 ? -21.095 -4.869 -11.781 1.00 74.50 301 PRO A C 1
ATOM 2374 O O . PRO A 1 301 ? -20.809 -4.284 -12.822 1.00 74.50 301 PRO A O 1
ATOM 2377 N N . ARG A 1 302 ? -20.409 -5.940 -11.357 1.00 72.56 302 ARG A N 1
ATOM 2378 C CA . ARG A 1 302 ? -19.297 -6.572 -12.084 1.00 72.56 302 ARG A CA 1
ATOM 2379 C C . ARG A 1 302 ? -19.666 -7.117 -13.474 1.00 72.56 302 ARG A C 1
ATOM 2381 O O . ARG A 1 302 ? -18.771 -7.351 -14.280 1.00 72.56 302 ARG A O 1
ATOM 2388 N N . PHE A 1 303 ? -20.953 -7.330 -13.749 1.00 78.38 303 PHE A N 1
ATOM 2389 C CA . PHE A 1 303 ? -21.458 -7.855 -15.022 1.00 78.38 303 PHE A CA 1
ATOM 2390 C C . PHE A 1 303 ? -21.995 -6.772 -15.961 1.00 78.38 303 PHE A C 1
ATOM 2392 O O . PHE A 1 303 ? -22.336 -7.075 -17.103 1.00 78.38 303 PHE A O 1
ATOM 2399 N N . LYS A 1 304 ? -22.028 -5.511 -15.512 1.00 76.38 304 LYS A N 1
ATOM 2400 C CA . LYS A 1 304 ? -22.588 -4.386 -16.262 1.00 76.38 304 LYS A CA 1
ATOM 2401 C C . LYS A 1 304 ? -21.914 -4.210 -17.627 1.00 76.38 304 LYS A C 1
ATOM 2403 O O . LYS A 1 304 ? -20.709 -3.978 -17.699 1.00 76.38 304 LYS A O 1
ATOM 2408 N N . GLY A 1 305 ? -22.698 -4.299 -18.701 1.00 71.50 305 GLY A N 1
ATOM 2409 C CA . GLY A 1 305 ? -22.250 -4.162 -20.087 1.00 71.50 305 GLY A CA 1
ATOM 2410 C C . GLY A 1 305 ? -21.598 -5.408 -20.696 1.00 71.50 305 GLY A C 1
ATOM 2411 O O . GLY A 1 305 ? -21.298 -5.387 -21.885 1.00 71.50 305 GLY A O 1
ATOM 2412 N N . LYS A 1 306 ? -21.397 -6.489 -19.926 1.00 73.00 306 LYS A N 1
ATOM 2413 C CA . LYS A 1 306 ? -20.759 -7.737 -20.399 1.00 73.00 306 LYS A CA 1
ATOM 2414 C C . LYS A 1 306 ? -21.764 -8.830 -20.758 1.00 73.00 306 LYS A C 1
ATOM 2416 O O . LYS A 1 306 ? -21.482 -9.701 -21.577 1.00 73.00 306 LYS A O 1
ATOM 2421 N N . THR A 1 307 ? -22.965 -8.771 -20.188 1.00 74.81 307 THR A N 1
ATOM 2422 C CA . THR A 1 307 ? -24.012 -9.790 -20.378 1.00 74.81 307 THR A CA 1
ATOM 2423 C C . THR A 1 307 ? -24.484 -9.919 -21.833 1.00 74.81 307 THR A C 1
ATOM 2425 O O . THR A 1 307 ? -24.840 -11.012 -22.272 1.00 74.81 307 THR A O 1
ATOM 2428 N N . ALA A 1 308 ? -24.436 -8.834 -22.613 1.00 67.75 308 ALA A N 1
ATOM 2429 C CA . ALA A 1 308 ? -24.819 -8.832 -24.025 1.00 67.75 308 ALA A CA 1
ATOM 2430 C C . ALA A 1 308 ? -23.907 -9.722 -24.891 1.00 67.75 308 ALA A C 1
ATOM 2432 O O . ALA A 1 308 ? -24.379 -10.369 -25.827 1.00 67.75 308 ALA A O 1
ATOM 2433 N N . GLU A 1 309 ? -22.616 -9.799 -24.561 1.00 72.44 309 GLU A N 1
ATOM 2434 C CA . GLU A 1 309 ? -21.652 -10.651 -25.265 1.00 72.44 309 GLU A CA 1
ATOM 2435 C C . GLU A 1 309 ? -21.820 -12.126 -24.875 1.00 72.44 309 GLU A C 1
ATOM 2437 O O . GLU A 1 309 ? -21.697 -13.022 -25.718 1.00 72.44 309 GLU A O 1
ATOM 2442 N N . TRP A 1 310 ? -22.221 -12.389 -23.625 1.00 75.44 310 TRP A N 1
ATOM 2443 C CA . TRP A 1 310 ? -22.537 -13.734 -23.143 1.00 75.44 310 TRP A CA 1
ATOM 2444 C C . TRP A 1 310 ? -23.718 -14.355 -23.884 1.00 75.44 310 TRP A C 1
ATOM 2446 O O . TRP A 1 310 ? -23.673 -15.539 -24.207 1.00 75.44 310 TRP A O 1
ATOM 2456 N N . LEU A 1 311 ? -24.752 -13.567 -24.202 1.00 74.19 311 LEU A N 1
ATOM 2457 C CA . LEU A 1 311 ? -25.929 -14.035 -24.943 1.00 74.19 311 LEU A CA 1
ATOM 2458 C C . LEU A 1 311 ? -25.561 -14.611 -26.319 1.00 74.19 311 LEU A C 1
ATOM 2460 O O . LEU A 1 311 ? -26.128 -15.619 -26.748 1.00 74.19 311 LEU A O 1
ATOM 2464 N N . ALA A 1 312 ? -24.619 -13.969 -27.015 1.00 69.88 312 ALA A N 1
ATOM 2465 C CA . ALA A 1 312 ? -24.154 -14.406 -28.327 1.00 69.88 312 ALA A CA 1
ATOM 2466 C C . ALA A 1 312 ? -23.228 -15.630 -28.221 1.00 69.88 312 ALA A C 1
ATOM 2468 O O . ALA A 1 312 ? -23.418 -16.607 -28.948 1.00 69.88 312 ALA A O 1
ATOM 2469 N N . ALA A 1 313 ? -22.278 -15.612 -27.278 1.00 73.94 313 ALA A N 1
ATOM 2470 C CA . ALA A 1 313 ? -21.332 -16.708 -27.057 1.00 73.94 313 ALA A CA 1
ATOM 2471 C C . ALA A 1 313 ? -22.016 -17.991 -26.548 1.00 73.94 313 ALA A C 1
ATOM 2473 O O . ALA A 1 313 ? -21.689 -19.095 -26.984 1.00 73.94 313 ALA A O 1
ATOM 2474 N N . ALA A 1 314 ? -23.016 -17.855 -25.675 1.00 77.38 314 ALA A N 1
ATOM 2475 C CA . ALA A 1 314 ? -23.742 -18.982 -25.104 1.00 77.38 314 ALA A CA 1
ATOM 2476 C C . ALA A 1 314 ? -24.571 -19.744 -26.142 1.00 77.38 314 ALA A C 1
ATOM 2478 O O . ALA A 1 314 ? -24.670 -20.965 -26.053 1.00 77.38 314 ALA A O 1
ATOM 2479 N N . LYS A 1 315 ? -25.124 -19.061 -27.154 1.00 73.56 315 LYS A N 1
ATOM 2480 C CA . LYS A 1 315 ? -25.825 -19.730 -28.263 1.00 73.56 315 LYS A CA 1
ATOM 2481 C C . LYS A 1 315 ? -24.879 -20.618 -29.070 1.00 73.56 315 LYS A C 1
ATOM 2483 O O . LYS A 1 315 ? -25.198 -21.782 -29.286 1.00 73.56 315 LYS A O 1
ATOM 2488 N N . ALA A 1 316 ? -23.700 -20.102 -29.422 1.00 72.81 316 ALA A N 1
ATOM 2489 C CA . ALA A 1 316 ? -22.693 -20.855 -30.168 1.00 72.81 316 ALA A CA 1
ATOM 2490 C C . ALA A 1 316 ? -22.164 -22.070 -29.381 1.00 72.81 316 ALA A C 1
ATOM 2492 O O . ALA A 1 316 ? -22.031 -23.161 -29.931 1.00 72.81 316 ALA A O 1
ATOM 2493 N N . LEU A 1 317 ? -21.909 -21.912 -28.078 1.00 73.56 317 LEU A N 1
ATOM 2494 C CA . LEU A 1 317 ? -21.420 -23.007 -27.234 1.00 73.56 317 LEU A CA 1
ATOM 2495 C C . LEU A 1 317 ? -22.493 -24.071 -26.967 1.00 73.56 317 LEU A C 1
ATOM 2497 O O . LEU A 1 317 ? -22.181 -25.261 -26.967 1.00 73.56 317 LEU A O 1
ATOM 2501 N N . ASN A 1 318 ? -23.758 -23.674 -26.808 1.00 73.31 318 ASN A N 1
ATOM 2502 C CA . ASN A 1 318 ? -24.867 -24.605 -26.594 1.00 73.31 318 ASN A CA 1
ATOM 2503 C C . ASN A 1 318 ? -25.095 -25.537 -27.804 1.00 73.31 318 ASN A C 1
ATOM 2505 O O . ASN A 1 318 ? -25.420 -26.708 -27.624 1.00 73.31 318 ASN A O 1
ATOM 2509 N N . GLU A 1 319 ? -24.858 -25.059 -29.030 1.00 63.81 319 GLU A N 1
ATOM 2510 C CA . GLU A 1 319 ? -24.928 -25.882 -30.249 1.00 63.81 319 GLU A CA 1
ATOM 2511 C C . GLU A 1 319 ? -23.806 -26.932 -30.312 1.00 63.81 319 GLU A C 1
ATOM 2513 O O . GLU A 1 319 ? -24.043 -28.066 -30.722 1.00 63.81 319 GLU A O 1
ATOM 2518 N N . THR A 1 320 ? -22.602 -26.599 -29.832 1.00 61.03 320 THR A N 1
ATOM 2519 C CA . THR A 1 320 ? -21.450 -27.523 -29.824 1.00 61.03 320 THR A CA 1
ATOM 2520 C C . THR A 1 320 ? -21.460 -28.545 -28.685 1.00 61.03 320 THR A C 1
ATOM 2522 O O . THR A 1 320 ? -20.799 -29.575 -28.787 1.00 61.03 320 THR A O 1
ATOM 2525 N N . ASN A 1 321 ? -22.199 -28.273 -27.605 1.00 56.56 321 ASN A N 1
ATOM 2526 C CA . ASN A 1 321 ? -22.190 -29.078 -26.379 1.00 56.56 321 ASN A CA 1
ATOM 2527 C C . ASN A 1 321 ? -23.442 -29.964 -26.220 1.00 56.56 321 ASN A C 1
ATOM 2529 O O . ASN A 1 321 ? -23.617 -30.619 -25.193 1.00 56.56 321 ASN A O 1
ATOM 2533 N N . THR A 1 322 ? -24.322 -29.999 -27.227 1.00 47.41 322 THR A N 1
ATOM 2534 C CA . THR A 1 322 ? -25.484 -30.896 -27.236 1.00 47.41 322 THR A CA 1
ATOM 2535 C C . THR A 1 322 ? -25.037 -32.305 -27.658 1.00 47.41 322 THR A C 1
ATOM 2537 O O . THR A 1 322 ? -24.486 -32.456 -28.752 1.00 47.41 322 THR A O 1
ATOM 2540 N N . PRO A 1 323 ? -25.274 -33.369 -26.864 1.00 41.41 323 PRO A N 1
ATOM 2541 C CA . PRO A 1 323 ? -24.991 -34.732 -27.298 1.00 41.41 323 PRO A CA 1
ATOM 2542 C C . PRO A 1 323 ? -25.964 -35.106 -28.424 1.00 41.41 323 PRO A C 1
ATOM 2544 O O . PRO A 1 323 ? -27.125 -35.420 -28.177 1.00 41.41 323 PRO A O 1
ATOM 2547 N N . GLY A 1 324 ? -25.488 -35.041 -29.669 1.00 44.41 324 GLY A N 1
ATOM 2548 C CA . GLY A 1 324 ? -26.258 -35.397 -30.862 1.00 44.41 324 GLY A CA 1
ATOM 2549 C C . GLY A 1 324 ? -26.666 -34.197 -31.716 1.00 44.41 324 GLY A C 1
ATOM 2550 O O . GLY A 1 324 ? -27.846 -33.894 -31.843 1.00 44.41 324 GLY A O 1
ATOM 2551 N N . GLY A 1 325 ? -25.693 -33.543 -32.347 1.00 29.72 325 GLY A N 1
ATOM 2552 C CA . GLY A 1 325 ? -25.925 -32.564 -33.407 1.00 29.72 325 GLY A CA 1
ATOM 2553 C C . GLY A 1 325 ? -24.766 -32.607 -34.395 1.00 29.72 325 GLY A C 1
ATOM 2554 O O . GLY A 1 325 ? -23.641 -32.268 -34.048 1.00 29.72 325 GLY A O 1
ATOM 2555 N N . VAL A 1 326 ? -25.021 -33.106 -35.602 1.00 33.09 326 VAL A N 1
ATOM 2556 C CA . VAL A 1 326 ? -24.033 -33.199 -36.686 1.00 33.09 326 VAL A CA 1
ATOM 2557 C C . VAL A 1 326 ? -23.585 -31.788 -37.081 1.00 33.09 326 VAL A C 1
ATOM 2559 O O . VAL A 1 326 ? -24.424 -30.928 -37.342 1.00 33.09 326 VAL A O 1
ATOM 2562 N N . ALA A 1 327 ? -22.272 -31.554 -37.136 1.00 34.62 327 ALA A N 1
ATOM 2563 C CA . ALA A 1 327 ? -21.704 -30.296 -37.616 1.00 34.62 327 ALA A CA 1
ATOM 2564 C C . ALA A 1 327 ? -22.098 -30.051 -39.090 1.00 34.62 327 ALA A C 1
ATOM 2566 O O . ALA A 1 327 ? -21.989 -30.980 -39.897 1.00 34.62 327 ALA A O 1
ATOM 2567 N N . PRO A 1 328 ? -22.529 -28.838 -39.483 1.00 33.34 328 PRO A N 1
ATOM 2568 C CA . PRO A 1 328 ? -22.791 -28.542 -40.883 1.00 33.34 328 PRO A CA 1
ATOM 2569 C C . PRO A 1 328 ? -21.464 -28.368 -41.630 1.00 33.34 328 PRO A C 1
ATOM 2571 O O . PRO A 1 328 ? -20.600 -27.595 -41.218 1.00 33.34 328 PRO A O 1
ATOM 2574 N N . ASP A 1 329 ? -21.309 -29.081 -42.744 1.00 39.00 329 ASP A N 1
ATOM 2575 C CA . ASP A 1 329 ? -20.159 -28.931 -43.634 1.00 39.00 329 ASP A CA 1
ATOM 2576 C C . ASP A 1 329 ? -20.319 -27.691 -44.538 1.00 39.00 329 ASP A C 1
ATOM 2578 O O . ASP A 1 329 ? -21.436 -27.247 -44.831 1.00 39.00 329 ASP A O 1
ATOM 2582 N N . ALA A 1 330 ? -19.197 -27.133 -45.000 1.00 41.41 330 ALA A N 1
ATOM 2583 C CA . ALA A 1 330 ? -19.049 -25.779 -45.559 1.00 41.41 330 ALA A CA 1
ATOM 2584 C C . ALA A 1 330 ? -19.744 -25.496 -46.919 1.00 41.41 330 ALA A C 1
ATOM 2586 O O . ALA A 1 330 ? -19.354 -24.575 -47.639 1.00 41.41 330 ALA A O 1
ATOM 2587 N N . ALA A 1 331 ? -20.779 -26.251 -47.297 1.00 43.31 331 ALA A N 1
ATOM 2588 C CA . ALA A 1 331 ? -21.473 -26.110 -48.580 1.00 43.31 331 ALA A CA 1
ATOM 2589 C C . ALA A 1 331 ? -23.015 -26.158 -48.521 1.00 43.31 331 ALA A C 1
ATOM 2591 O O . ALA A 1 331 ? -23.647 -26.147 -49.577 1.00 43.31 331 ALA A O 1
ATOM 2592 N N . GLY A 1 332 ? -23.640 -26.176 -47.335 1.00 40.94 332 GLY A N 1
ATOM 2593 C CA . GLY A 1 332 ? -25.081 -25.906 -47.189 1.00 40.94 332 GLY A CA 1
ATOM 2594 C C . GLY A 1 332 ? -26.012 -26.777 -48.048 1.00 40.94 332 GLY A C 1
ATOM 2595 O O . GLY A 1 332 ? -26.873 -26.250 -48.752 1.00 40.94 332 GLY A O 1
ATOM 2596 N N . ARG A 1 333 ? -25.854 -28.107 -48.012 1.00 32.38 333 ARG A N 1
ATOM 2597 C CA . ARG A 1 333 ? -26.846 -29.044 -48.566 1.00 32.38 333 ARG A CA 1
ATOM 2598 C C . ARG A 1 333 ? -27.192 -30.121 -47.547 1.00 32.38 333 ARG A C 1
ATOM 2600 O O . ARG A 1 333 ? -26.321 -30.878 -47.136 1.00 32.38 333 ARG A O 1
ATOM 2607 N N . GLU A 1 334 ? -28.468 -30.180 -47.178 1.00 32.41 334 GLU A N 1
ATOM 2608 C CA . GLU A 1 334 ? -29.061 -31.271 -46.404 1.00 32.41 334 GLU A CA 1
ATOM 2609 C C . GLU A 1 334 ? -29.005 -32.568 -47.225 1.00 32.41 334 GLU A C 1
ATOM 2611 O O . GLU A 1 334 ? -29.410 -32.591 -48.390 1.00 32.41 334 GLU A O 1
ATOM 2616 N N . THR A 1 335 ? -28.515 -33.657 -46.635 1.00 34.34 335 THR A N 1
ATOM 2617 C CA . THR A 1 335 ? -28.711 -35.004 -47.183 1.00 34.34 335 THR A CA 1
ATOM 2618 C C . THR A 1 335 ? -29.486 -35.836 -46.175 1.00 34.34 335 THR A C 1
ATOM 2620 O O . THR A 1 335 ? -28.969 -36.149 -45.104 1.00 34.34 335 THR A O 1
ATOM 2623 N N . GLU A 1 336 ? -30.724 -36.176 -46.534 1.00 37.19 336 GLU A N 1
ATOM 2624 C CA . GLU A 1 336 ? -31.574 -37.136 -45.826 1.00 37.19 336 GLU A CA 1
ATOM 2625 C C . GLU A 1 336 ? -30.885 -38.508 -45.684 1.00 37.19 336 GLU A C 1
ATOM 2627 O O . GLU A 1 336 ? -30.091 -38.898 -46.553 1.00 37.19 336 GLU A O 1
ATOM 2632 N N . PRO A 1 337 ? -31.210 -39.288 -44.636 1.00 36.56 337 PRO A N 1
ATOM 2633 C CA . PRO A 1 337 ? -30.712 -40.646 -44.501 1.00 36.56 337 PRO A CA 1
ATOM 2634 C C . PRO A 1 337 ? -31.444 -41.563 -45.490 1.00 36.56 337 PRO A C 1
ATOM 2636 O O . PRO A 1 337 ? -32.672 -41.637 -45.507 1.00 36.56 337 PRO A O 1
ATOM 2639 N N . LYS A 1 338 ? -30.688 -42.284 -46.323 1.00 34.94 338 LYS A N 1
ATOM 2640 C CA . LYS A 1 338 ? -31.230 -43.381 -47.133 1.00 34.94 338 LYS A CA 1
ATOM 2641 C C . LYS A 1 338 ? -31.316 -44.652 -46.294 1.00 34.94 338 LYS A C 1
ATOM 2643 O O . LYS A 1 338 ? -30.289 -45.210 -45.920 1.00 34.94 338 LYS A O 1
ATOM 2648 N N . ASP A 1 339 ? -32.541 -45.114 -46.080 1.00 37.22 339 ASP A N 1
ATOM 2649 C CA . ASP A 1 339 ? -32.849 -46.502 -45.743 1.00 37.22 339 ASP A CA 1
ATOM 2650 C C . ASP A 1 339 ? -32.552 -47.460 -46.920 1.00 37.22 339 ASP A C 1
ATOM 2652 O O . ASP A 1 339 ? -32.746 -47.097 -48.086 1.00 37.22 339 ASP A O 1
ATOM 2656 N N . LYS A 1 340 ? -32.261 -48.719 -46.539 1.00 37.59 340 LYS A N 1
ATOM 2657 C CA . LYS A 1 340 ? -32.213 -49.998 -47.297 1.00 37.59 340 LYS A CA 1
ATOM 2658 C C . LYS A 1 340 ? -30.868 -50.333 -47.966 1.00 37.59 340 LYS A C 1
ATOM 2660 O O . LYS A 1 340 ? -30.325 -49.515 -48.700 1.00 37.59 340 LYS A O 1
ATOM 2665 N N . ASP A 1 341 ? -30.261 -51.502 -47.747 1.00 36.78 341 ASP A N 1
ATOM 2666 C CA . ASP A 1 341 ? -30.788 -52.839 -47.389 1.00 36.78 341 ASP A CA 1
ATOM 2667 C C . ASP A 1 341 ? -30.065 -53.520 -46.212 1.00 36.78 341 ASP A C 1
ATOM 2669 O O . ASP A 1 341 ? -28.849 -53.269 -46.029 1.00 36.78 341 ASP A O 1
#

pLDDT: mean 80.57, std 22.35, range [26.58, 98.56]

Radius of gyration: 27.85 Å; Cα contacts (8 Å, |Δi|>4): 381; chains: 1; bounding box: 63×70×78 Å

Organism: NCBI:txid1202716

Solvent-accessible surface area (backbone atoms only — not comparable to full-atom values): 20193 Å² total; per-residue (Å²): 131,82,87,74,63,71,47,92,84,61,70,96,66,52,78,71,52,75,67,55,45,52,52,45,55,56,54,31,68,76,37,60,90,97,42,39,60,74,36,50,63,66,48,52,52,51,47,12,57,75,48,64,59,14,44,47,67,43,44,47,43,44,54,13,62,77,48,75,44,63,50,69,61,42,51,51,50,48,61,67,43,82,89,49,32,38,45,84,50,11,81,39,38,35,36,35,29,61,34,67,64,17,42,78,49,45,23,65,53,47,52,50,46,46,42,73,79,47,38,63,81,74,40,54,26,96,86,44,48,32,16,37,39,83,36,62,81,80,82,54,63,91,35,37,10,40,35,34,46,71,92,41,47,41,18,46,50,47,60,69,59,45,52,50,50,54,54,30,53,76,70,71,42,91,70,82,69,38,44,71,77,74,44,65,77,83,41,47,85,96,46,69,92,59,88,85,65,82,84,82,75,74,69,76,66,70,50,71,63,52,44,53,53,45,49,54,51,47,54,54,47,50,60,58,62,69,55,72,82,82,74,80,78,80,76,68,94,66,64,70,62,58,64,55,63,78,50,42,83,39,84,66,74,93,71,85,69,51,74,56,52,78,33,77,98,32,47,72,71,53,37,52,53,36,44,57,30,20,48,41,42,40,67,52,50,44,64,61,47,75,68,53,46,52,50,49,25,69,75,37,64,92,43,56,90,48,56,72,58,33,36,59,45,19,48,60,50,39,60,74,69,46,97,86,63,85,80,84,64,102,73,84,72,92,76,81,86,81,82,86,134

Mean predicted aligned error: 17.86 Å

Nearest PDB structures (foldseek):
  8q0a-assembly1_E  TM=9.318E-01  e=3.011E-22  Bos taurus
  6ztq-assembly1_E  TM=9.316E-01  e=1.059E-20  Mus musculus
  8b9z-assembly1_E  TM=9.353E-01  e=3.606E-20  Drosophila melanogaster
  8gym-assembly1_v2  TM=8.420E-01  e=6.673E-19  Tetrahymena thermophila SB210
  7ard-assembly1_E  TM=9.142E-01  e=1.471E-17  Polytomella sp. Pringsheim 198.80